Protein AF-A0A1L5KV14-F1 (afdb_monomer_lite)

Foldseek 3Di:
DLLVPQPDPQSSLVLVLLLLCLLLLLLQVLQVPDPDPCSNVQLVVLSVLLSVLLCLQRCVQVVHDPVVNVVSCVVPVPSNVVSNVNSNVNSCCLNCCLVPVPLPQCVVVVVVVVVVVVVVCVVVVPPDDPPDDDDPVVVVVVVVVCCVVVVVVVVSSCCSNPHRSNLVSLVSSCVSLVVSVVVCVVVVHDRDPSNVSSNVSSVRSSVSSVVD

Structure (mmCIF, N/CA/C/O backbone):
data_AF-A0A1L5KV14-F1
#
_entry.id   AF-A0A1L5KV14-F1
#
loop_
_atom_site.group_PDB
_atom_site.id
_atom_site.type_symbol
_atom_site.label_atom_id
_atom_site.label_alt_id
_atom_site.label_comp_id
_atom_site.label_asym_id
_atom_site.label_entity_id
_atom_site.label_seq_id
_atom_site.pdbx_PDB_ins_code
_atom_site.Cartn_x
_atom_site.Cartn_y
_atom_site.Cartn_z
_atom_site.occupancy
_atom_site.B_iso_or_equiv
_atom_site.auth_seq_id
_atom_site.auth_comp_id
_atom_site.auth_asym_id
_atom_site.auth_atom_id
_atom_site.pdbx_PDB_model_num
ATOM 1 N N . LEU A 1 1 ? 7.584 7.549 -6.764 1.00 60.78 1 LEU A N 1
ATOM 2 C CA . LEU A 1 1 ? 8.992 7.993 -6.895 1.00 60.78 1 LEU A CA 1
ATOM 3 C C . LEU A 1 1 ? 9.968 6.870 -6.547 1.00 60.78 1 LEU A C 1
ATOM 5 O O . LEU A 1 1 ? 10.761 6.527 -7.404 1.00 60.78 1 LEU A O 1
ATOM 9 N N . SER A 1 2 ? 9.871 6.249 -5.362 1.00 68.81 2 SER A N 1
ATOM 10 C CA . SER A 1 2 ? 10.752 5.139 -4.942 1.00 68.81 2 SER A CA 1
ATOM 11 C C . SER A 1 2 ? 10.835 3.986 -5.950 1.00 68.81 2 SER A C 1
ATOM 13 O O . SER A 1 2 ? 11.931 3.563 -6.287 1.00 68.81 2 SER A O 1
ATOM 15 N N . LEU A 1 3 ? 9.699 3.537 -6.497 1.00 75.94 3 LEU A N 1
ATOM 16 C CA . LEU A 1 3 ? 9.663 2.467 -7.505 1.00 75.94 3 LEU A CA 1
ATOM 17 C C . LEU A 1 3 ? 10.420 2.810 -8.795 1.00 75.94 3 LEU A C 1
ATOM 19 O O . LEU A 1 3 ? 11.008 1.930 -9.400 1.00 75.94 3 LEU A O 1
ATOM 23 N N . GLY A 1 4 ? 10.449 4.084 -9.197 1.00 74.38 4 GLY A N 1
ATOM 24 C CA . GLY A 1 4 ? 11.202 4.523 -10.378 1.00 74.38 4 GLY A CA 1
ATOM 25 C C . GLY A 1 4 ? 12.712 4.625 -10.145 1.00 74.38 4 GLY A C 1
ATOM 26 O O . GLY A 1 4 ? 13.454 4.822 -11.098 1.00 74.38 4 GLY A O 1
ATOM 27 N N . LEU A 1 5 ? 13.163 4.511 -8.891 1.00 78.38 5 LEU A N 1
ATOM 28 C CA . LEU A 1 5 ? 14.578 4.473 -8.511 1.00 78.38 5 LEU A CA 1
ATOM 29 C C . LEU A 1 5 ? 15.088 3.034 -8.319 1.00 78.38 5 LEU A C 1
ATOM 31 O O . LEU A 1 5 ? 16.273 2.842 -8.042 1.00 78.38 5 LEU A O 1
ATOM 35 N N . ALA A 1 6 ? 14.206 2.034 -8.425 1.00 78.81 6 ALA A N 1
ATOM 36 C CA . ALA A 1 6 ? 14.589 0.632 -8.404 1.00 78.81 6 ALA A CA 1
ATOM 37 C C . ALA A 1 6 ? 15.336 0.277 -9.698 1.00 78.81 6 ALA A C 1
ATOM 39 O O . ALA A 1 6 ? 14.943 0.673 -10.794 1.00 78.81 6 ALA A O 1
ATOM 40 N N . SER A 1 7 ? 16.433 -0.463 -9.564 1.00 75.00 7 SER A N 1
ATOM 41 C CA . SER A 1 7 ? 17.347 -0.777 -10.668 1.00 75.00 7 SER A CA 1
ATOM 42 C C . SER A 1 7 ? 16.873 -1.944 -11.533 1.00 75.00 7 SER A C 1
ATOM 44 O O . SER A 1 7 ? 17.324 -2.099 -12.666 1.00 75.00 7 SER A O 1
ATOM 46 N N . THR A 1 8 ? 15.979 -2.783 -11.010 1.00 84.31 8 THR A N 1
ATOM 47 C CA . THR A 1 8 ? 15.524 -4.020 -11.649 1.00 84.31 8 THR A CA 1
ATOM 48 C C . THR A 1 8 ? 14.046 -4.284 -11.352 1.00 84.31 8 THR A C 1
ATOM 50 O O . THR A 1 8 ? 13.462 -3.729 -10.418 1.00 84.31 8 THR A O 1
ATOM 53 N N . ALA A 1 9 ? 13.423 -5.178 -12.126 1.00 82.50 9 ALA A N 1
ATOM 54 C CA . ALA A 1 9 ? 12.063 -5.642 -11.841 1.00 82.50 9 ALA A CA 1
ATOM 55 C C . ALA A 1 9 ? 11.962 -6.317 -10.456 1.00 82.50 9 ALA A C 1
ATOM 57 O O . ALA A 1 9 ? 10.994 -6.086 -9.737 1.00 82.50 9 ALA A O 1
ATOM 58 N N . ALA A 1 10 ? 12.986 -7.080 -10.049 1.00 83.56 10 ALA A N 1
ATOM 59 C CA . ALA A 1 10 ? 13.046 -7.718 -8.731 1.00 83.56 10 ALA A CA 1
ATOM 60 C C . ALA A 1 10 ? 13.083 -6.684 -7.593 1.00 83.56 10 ALA A C 1
ATOM 62 O O . ALA A 1 10 ?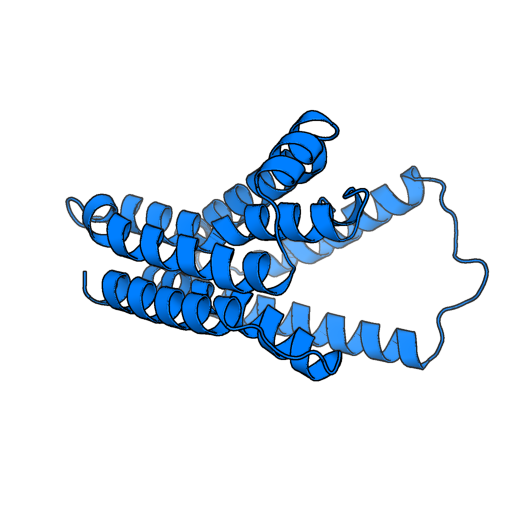 12.211 -6.695 -6.725 1.00 83.56 10 ALA A O 1
ATOM 63 N N . SER A 1 11 ? 13.996 -5.706 -7.663 1.00 84.69 11 SER A N 1
ATOM 64 C CA . SER A 1 11 ? 14.058 -4.630 -6.662 1.00 84.69 11 SER A CA 1
ATOM 65 C C . SER A 1 11 ? 12.791 -3.765 -6.656 1.00 84.69 11 SER A C 1
ATOM 67 O O . SER A 1 11 ? 12.379 -3.280 -5.607 1.00 84.69 11 SER A O 1
ATOM 69 N N . SER A 1 12 ? 12.089 -3.632 -7.787 1.00 87.94 12 SER A N 1
ATOM 70 C CA . SER A 1 12 ? 10.784 -2.950 -7.832 1.00 87.94 12 SER A CA 1
ATOM 71 C C . SER A 1 12 ? 9.706 -3.683 -7.022 1.00 87.94 12 SER A C 1
ATOM 73 O O . SER A 1 12 ? 8.894 -3.042 -6.346 1.00 87.94 12 SER A O 1
ATOM 75 N N . VAL A 1 13 ? 9.694 -5.020 -7.052 1.00 87.88 13 VAL A N 1
ATOM 76 C CA . VAL A 1 13 ? 8.793 -5.832 -6.215 1.00 87.88 13 VAL A CA 1
ATOM 77 C C . VAL A 1 13 ? 9.166 -5.694 -4.740 1.00 87.88 13 VAL A C 1
ATOM 79 O O . VAL A 1 13 ? 8.286 -5.474 -3.908 1.00 87.88 13 VAL A O 1
ATOM 82 N N . GLU A 1 14 ? 10.456 -5.754 -4.411 1.00 90.19 14 GLU A N 1
ATOM 83 C CA . GLU A 1 14 ? 10.952 -5.611 -3.036 1.00 90.19 14 GLU A CA 1
ATOM 84 C C . GLU A 1 14 ? 10.582 -4.234 -2.446 1.00 90.19 14 GLU A C 1
ATOM 86 O O . GLU A 1 14 ? 10.015 -4.141 -1.355 1.00 90.19 14 GLU A O 1
ATOM 91 N N . VAL A 1 15 ? 10.789 -3.154 -3.205 1.00 91.88 15 VAL A N 1
ATOM 92 C CA . VAL A 1 15 ? 10.380 -1.788 -2.831 1.00 91.88 15 VAL A CA 1
ATOM 93 C C . VAL A 1 15 ? 8.855 -1.677 -2.691 1.00 91.88 15 VAL A C 1
ATOM 95 O O . VAL A 1 15 ? 8.366 -0.997 -1.782 1.00 91.88 15 VAL A O 1
ATOM 98 N N . SER A 1 16 ? 8.082 -2.368 -3.538 1.00 90.12 16 SER A N 1
ATOM 99 C CA . SER A 1 16 ? 6.614 -2.412 -3.421 1.00 90.12 16 SER A CA 1
ATOM 100 C C . SER A 1 16 ? 6.162 -3.096 -2.133 1.00 90.12 16 SER A C 1
ATOM 102 O O . SER A 1 16 ? 5.230 -2.621 -1.487 1.00 90.12 16 SER A O 1
ATOM 104 N N . LEU A 1 17 ? 6.830 -4.178 -1.725 1.00 92.06 17 LEU A N 1
ATOM 105 C CA . LEU A 1 17 ? 6.552 -4.871 -0.466 1.00 92.06 17 LEU A CA 1
ATOM 106 C C . LEU A 1 17 ? 6.814 -3.987 0.751 1.00 92.06 17 LEU A C 1
ATOM 108 O O . LEU A 1 17 ? 5.992 -3.962 1.666 1.00 92.06 17 LEU A O 1
ATOM 112 N N . VAL A 1 18 ? 7.907 -3.218 0.737 1.00 94.19 18 VAL A N 1
ATOM 113 C CA . VAL A 1 18 ? 8.170 -2.219 1.783 1.00 94.19 18 VAL A CA 1
ATOM 114 C C . VAL A 1 18 ? 7.058 -1.175 1.820 1.00 94.19 18 VAL A C 1
ATOM 116 O O . VAL A 1 18 ? 6.561 -0.843 2.895 1.00 94.19 18 VAL A O 1
ATOM 119 N N . ASN A 1 19 ? 6.612 -0.695 0.656 1.00 94.00 19 ASN A N 1
ATOM 120 C CA . ASN A 1 19 ? 5.485 0.229 0.594 1.00 94.00 19 ASN A CA 1
ATOM 121 C C . ASN A 1 19 ? 4.206 -0.405 1.174 1.00 94.00 19 ASN A C 1
ATOM 123 O O . ASN A 1 19 ? 3.506 0.242 1.945 1.00 94.00 19 ASN A O 1
ATOM 127 N N . TYR A 1 20 ? 3.931 -1.682 0.893 1.00 93.25 20 TYR A N 1
ATOM 128 C CA . TYR A 1 20 ? 2.781 -2.424 1.425 1.00 93.25 20 TYR A CA 1
ATOM 129 C C . TYR A 1 20 ? 2.809 -2.696 2.938 1.00 93.25 20 TYR A C 1
ATOM 131 O O . TYR A 1 20 ? 1.895 -3.341 3.447 1.00 93.25 20 TYR A O 1
ATOM 139 N N . LEU A 1 21 ? 3.775 -2.161 3.689 1.00 93.94 21 LEU A N 1
ATOM 140 C CA . LEU A 1 21 ? 3.696 -2.097 5.152 1.00 93.94 21 LEU A CA 1
ATOM 141 C C . LEU A 1 21 ? 2.662 -1.075 5.652 1.00 93.94 21 LEU A C 1
ATOM 143 O O . LEU A 1 21 ? 2.259 -1.132 6.817 1.00 93.94 21 LEU A O 1
ATOM 147 N N . TRP A 1 22 ? 2.203 -0.166 4.786 1.00 94.94 22 TRP A N 1
ATOM 148 C CA . TRP A 1 22 ? 1.260 0.890 5.151 1.00 94.94 22 TRP A CA 1
ATOM 149 C C . TRP A 1 22 ? -0.051 0.396 5.809 1.00 94.94 22 TRP A C 1
ATOM 151 O O . TRP A 1 22 ? -0.457 1.007 6.797 1.00 94.94 22 TRP A O 1
ATOM 161 N N . PRO A 1 23 ? -0.715 -0.713 5.398 1.00 93.12 23 PRO A N 1
ATOM 162 C CA . PRO A 1 23 ? -1.935 -1.179 6.062 1.00 93.12 23 PRO A CA 1
ATOM 163 C C . PRO A 1 23 ? -1.656 -1.632 7.498 1.00 93.12 23 PRO A C 1
ATOM 165 O O . PRO A 1 23 ? -2.412 -1.316 8.412 1.00 93.12 23 PRO A O 1
ATOM 168 N N . THR A 1 24 ? -0.529 -2.312 7.723 1.00 94.88 24 THR A N 1
ATOM 169 C CA . THR A 1 24 ? -0.090 -2.749 9.056 1.00 94.88 24 THR A CA 1
ATOM 170 C C . THR A 1 24 ? 0.212 -1.572 9.957 1.00 94.88 24 THR A C 1
ATOM 172 O O . THR A 1 24 ? -0.260 -1.531 11.093 1.00 94.88 24 THR A O 1
ATOM 175 N N . MET A 1 25 ? 0.950 -0.587 9.450 1.00 95.19 25 MET A N 1
ATOM 176 C CA . MET A 1 25 ? 1.205 0.649 10.183 1.00 95.19 25 MET A CA 1
ATOM 177 C C . MET A 1 25 ? -0.104 1.361 10.527 1.00 95.19 25 MET A C 1
ATOM 179 O O . MET A 1 25 ? -0.275 1.776 11.669 1.00 95.19 25 MET A O 1
ATOM 183 N N . MET A 1 26 ? -1.055 1.434 9.593 1.00 94.00 26 MET A N 1
ATOM 184 C CA . MET A 1 26 ? -2.381 1.988 9.856 1.00 94.00 26 MET A CA 1
ATOM 185 C C . MET A 1 26 ? -3.146 1.228 10.939 1.00 94.00 26 MET A C 1
ATOM 187 O O . MET A 1 26 ? -3.705 1.870 11.822 1.00 94.00 26 MET A O 1
ATOM 191 N N . VAL A 1 27 ? -3.169 -0.108 10.910 1.00 93.62 27 VAL A N 1
ATOM 192 C CA . VAL A 1 27 ? -3.841 -0.918 11.942 1.00 93.62 27 VAL A CA 1
ATOM 193 C C . VAL A 1 27 ? -3.221 -0.662 13.316 1.00 93.62 27 VAL A C 1
ATOM 195 O O . VAL A 1 27 ? -3.943 -0.415 14.282 1.00 93.62 27 VAL A O 1
ATOM 198 N N . LEU A 1 28 ? -1.888 -0.670 13.406 1.00 94.12 28 LEU A N 1
ATOM 199 C CA . LEU A 1 28 ? -1.172 -0.449 14.664 1.00 94.12 28 LEU A CA 1
ATOM 200 C C . LEU A 1 28 ? -1.348 0.984 15.183 1.00 94.12 28 LEU A C 1
ATOM 202 O O . LEU A 1 28 ? -1.590 1.171 16.375 1.00 94.12 28 LEU A O 1
ATOM 206 N N . LEU A 1 29 ? -1.274 1.988 14.306 1.00 93.50 29 LEU A N 1
ATOM 207 C CA . LEU A 1 29 ? -1.486 3.392 14.661 1.00 93.50 29 LEU A CA 1
ATOM 208 C C . LEU A 1 29 ? -2.941 3.653 15.066 1.00 93.50 29 LEU A C 1
ATOM 210 O O . LEU A 1 29 ? -3.172 4.271 16.102 1.00 93.50 29 LEU A O 1
ATOM 214 N N . ALA A 1 30 ? -3.922 3.137 14.320 1.00 91.12 30 ALA A N 1
ATOM 215 C CA . ALA A 1 30 ? -5.337 3.259 14.667 1.00 91.12 30 ALA A CA 1
ATOM 216 C C . ALA A 1 30 ? -5.634 2.610 16.028 1.00 91.12 30 ALA A C 1
ATOM 218 O O . ALA A 1 30 ? -6.291 3.219 16.872 1.00 91.12 30 ALA A O 1
ATOM 219 N N . ALA A 1 31 ? -5.079 1.421 16.289 1.00 91.12 31 ALA A N 1
ATOM 220 C CA . ALA A 1 31 ? -5.184 0.764 17.589 1.00 91.12 31 ALA A CA 1
ATOM 221 C C . ALA A 1 31 ? -4.459 1.538 18.706 1.00 91.12 31 ALA A C 1
ATOM 223 O O . ALA A 1 31 ? -4.950 1.578 19.831 1.00 91.12 31 ALA A O 1
ATOM 224 N N . GLY A 1 32 ? -3.316 2.167 18.417 1.00 89.56 32 GLY A N 1
ATOM 225 C CA . GLY A 1 32 ? -2.557 2.974 19.380 1.00 89.56 32 GLY A CA 1
ATOM 226 C C . GLY A 1 32 ? -3.238 4.292 19.755 1.00 89.56 32 GLY A C 1
ATOM 227 O O . GLY A 1 32 ? -3.142 4.727 20.900 1.00 89.56 32 GLY A O 1
ATOM 228 N N . VAL A 1 33 ? -3.958 4.904 18.813 1.00 88.44 33 VAL A N 1
ATOM 229 C CA . VAL A 1 33 ? -4.775 6.109 19.047 1.00 88.44 33 VAL A CA 1
ATOM 230 C C . VAL A 1 33 ? -6.126 5.755 19.690 1.00 88.44 33 VAL A C 1
ATOM 232 O O . VAL A 1 33 ? -6.759 6.595 20.335 1.00 88.44 33 VAL A O 1
ATOM 235 N N . SER A 1 34 ? -6.568 4.501 19.566 1.00 84.00 34 SER A N 1
ATOM 236 C CA . SER A 1 34 ? -7.776 3.995 20.215 1.00 84.00 34 SER A CA 1
ATOM 237 C C . SER A 1 34 ? -7.680 4.130 21.740 1.00 84.00 34 SER A C 1
ATOM 239 O O . SER A 1 34 ? -6.690 3.751 22.360 1.00 84.00 34 SER A O 1
ATOM 241 N N . ARG A 1 35 ? -8.757 4.585 22.397 1.00 80.50 35 ARG A N 1
ATOM 242 C CA . ARG A 1 35 ? -8.834 4.632 23.875 1.00 80.50 35 ARG A CA 1
ATOM 243 C C . ARG A 1 35 ? -8.983 3.241 24.520 1.00 80.50 35 ARG A C 1
ATOM 245 O O . ARG A 1 35 ? -9.161 3.135 25.733 1.00 80.50 35 ARG A O 1
ATOM 252 N N . ARG A 1 36 ? -8.949 2.166 23.724 1.00 84.00 36 ARG A N 1
ATOM 253 C CA . ARG A 1 36 ? -9.097 0.776 24.173 1.00 84.00 36 ARG A CA 1
ATOM 254 C C . ARG A 1 36 ? -7.794 0.267 24.802 1.00 84.00 36 ARG A C 1
ATOM 256 O O . ARG A 1 36 ? -6.736 0.244 24.176 1.00 84.00 36 ARG A O 1
ATOM 263 N N . ARG A 1 37 ? -7.874 -0.209 26.049 1.00 81.94 37 ARG A N 1
ATOM 264 C CA . ARG A 1 37 ? -6.721 -0.762 26.779 1.00 81.94 37 ARG A CA 1
ATOM 265 C C . ARG A 1 37 ? -6.146 -1.978 26.036 1.00 81.94 37 ARG A C 1
ATOM 267 O O . ARG A 1 37 ? -6.885 -2.899 25.694 1.00 81.94 37 ARG A O 1
ATOM 274 N N . HIS A 1 38 ? -4.827 -1.993 25.830 1.00 86.75 38 HIS A N 1
ATOM 275 C CA . HIS A 1 38 ? -4.089 -3.063 25.138 1.00 86.75 38 HIS A CA 1
ATOM 276 C C . HIS A 1 38 ? -4.517 -3.324 23.678 1.00 86.75 38 HIS A C 1
ATOM 278 O O . HIS A 1 38 ? -4.245 -4.403 23.160 1.00 86.75 38 HIS A O 1
ATOM 284 N N . ALA A 1 39 ? -5.150 -2.362 22.993 1.00 88.81 39 ALA A N 1
ATOM 285 C CA . ALA A 1 39 ? -5.619 -2.545 21.615 1.00 88.81 39 ALA A CA 1
ATOM 286 C C . ALA A 1 39 ? -4.507 -2.982 20.647 1.00 88.81 39 ALA A C 1
ATOM 288 O O . ALA A 1 39 ? -4.693 -3.946 19.912 1.00 88.81 39 ALA A O 1
ATOM 289 N N . VAL A 1 40 ? -3.327 -2.354 20.719 1.00 91.31 40 VAL A N 1
ATOM 290 C CA . VAL A 1 40 ? -2.161 -2.712 19.887 1.00 91.31 40 VAL A CA 1
ATOM 291 C C . VAL A 1 40 ? -1.773 -4.183 20.058 1.00 91.31 40 VAL A C 1
ATOM 293 O O . VAL A 1 40 ? -1.580 -4.886 19.074 1.00 91.31 40 VAL A O 1
ATOM 296 N N . TRP A 1 41 ? -1.724 -4.679 21.298 1.00 91.94 41 TRP A N 1
ATOM 297 C CA . TRP A 1 41 ? -1.386 -6.079 21.577 1.00 91.94 41 TRP A CA 1
ATOM 298 C C . TRP A 1 41 ? -2.416 -7.062 21.029 1.00 91.94 41 TRP A C 1
ATOM 300 O O . TRP A 1 41 ? -2.050 -8.163 20.632 1.00 91.94 41 TRP A O 1
ATOM 310 N N . LYS A 1 42 ? -3.692 -6.668 20.992 1.00 91.75 42 LYS A N 1
ATOM 311 C CA . LYS A 1 42 ? -4.764 -7.515 20.466 1.00 91.75 42 LYS A CA 1
ATOM 312 C C . LYS A 1 42 ? -4.734 -7.630 18.943 1.00 91.75 42 LYS A C 1
ATOM 314 O O . LYS A 1 42 ? -4.975 -8.715 18.431 1.00 91.75 42 LYS A O 1
ATOM 319 N N . VAL A 1 43 ? -4.423 -6.542 18.233 1.00 92.88 43 VAL A N 1
ATOM 320 C CA . VAL A 1 43 ? -4.353 -6.533 16.757 1.00 92.88 43 VAL A CA 1
ATOM 321 C C . VAL A 1 43 ? -3.001 -7.009 16.217 1.00 92.88 43 VAL A C 1
ATOM 323 O O . VAL A 1 43 ? -2.863 -7.304 15.034 1.00 92.88 43 VAL A O 1
ATOM 326 N N . LEU A 1 44 ? -1.970 -7.097 17.060 1.00 94.12 44 LEU A N 1
ATOM 327 C CA . LEU A 1 44 ? -0.628 -7.476 16.622 1.00 94.12 44 LEU A CA 1
ATOM 328 C C . LEU A 1 44 ? -0.571 -8.864 15.944 1.00 94.12 44 LEU A C 1
ATOM 330 O O . LEU A 1 44 ? 0.035 -8.954 14.875 1.00 94.12 44 LEU A O 1
ATOM 334 N N . PRO A 1 45 ? -1.209 -9.933 16.467 1.00 95.12 45 PRO A N 1
ATOM 335 C CA . PRO A 1 45 ? -1.163 -11.248 15.829 1.00 95.12 45 PRO A CA 1
ATOM 336 C C . PRO A 1 45 ? -1.786 -11.250 14.430 1.00 95.12 45 PRO A C 1
ATOM 338 O O . PRO A 1 45 ? -1.171 -11.749 13.489 1.00 95.12 45 PRO A O 1
ATOM 341 N N . GLY A 1 46 ? -2.973 -10.658 14.264 1.00 94.50 46 GLY A N 1
ATOM 342 C CA . GLY A 1 46 ? -3.629 -10.594 12.957 1.00 94.50 46 GLY A CA 1
ATOM 343 C C . GLY A 1 46 ? -2.875 -9.695 11.979 1.00 94.50 46 GLY A C 1
ATOM 344 O O . GLY A 1 46 ? -2.753 -10.037 10.804 1.00 94.50 46 GLY A O 1
ATOM 345 N N . ALA A 1 47 ? -2.271 -8.606 12.467 1.00 94.75 47 ALA A N 1
ATOM 346 C CA . ALA A 1 47 ? -1.418 -7.733 11.668 1.00 94.75 47 ALA A CA 1
ATOM 347 C C . ALA A 1 47 ? -0.153 -8.451 11.156 1.00 94.75 47 ALA A C 1
ATOM 349 O O . ALA A 1 47 ? 0.206 -8.302 9.986 1.00 94.75 47 ALA A O 1
ATOM 350 N N . ILE A 1 48 ? 0.493 -9.279 11.986 1.00 96.12 48 ILE A N 1
ATOM 351 C CA . ILE A 1 48 ? 1.631 -10.116 11.569 1.00 96.12 48 ILE A CA 1
ATOM 352 C C . ILE A 1 48 ? 1.185 -11.120 10.503 1.00 96.12 48 ILE A C 1
ATOM 354 O O . ILE A 1 48 ? 1.792 -11.180 9.434 1.00 96.12 48 ILE A O 1
ATOM 358 N N . VAL A 1 49 ? 0.103 -11.864 10.760 1.00 96.75 49 VAL A N 1
ATOM 359 C CA . VAL A 1 49 ? -0.419 -12.879 9.830 1.00 96.75 49 VAL A CA 1
ATOM 360 C C . VAL A 1 49 ? -0.773 -12.257 8.475 1.00 96.75 49 VAL A C 1
ATOM 362 O O . VAL A 1 49 ? -0.371 -12.782 7.436 1.00 96.75 49 VAL A O 1
ATOM 365 N N . ALA A 1 50 ? -1.450 -11.107 8.471 1.00 94.94 50 ALA A N 1
ATOM 366 C CA . ALA A 1 50 ? -1.800 -10.408 7.241 1.00 94.94 50 ALA A CA 1
ATOM 367 C C . ALA A 1 50 ? -0.564 -9.868 6.502 1.00 94.94 50 ALA A C 1
ATOM 369 O O . ALA A 1 50 ? -0.479 -10.005 5.284 1.00 94.94 50 ALA A O 1
ATOM 370 N N . THR A 1 51 ? 0.428 -9.325 7.218 1.00 95.31 51 THR A N 1
ATOM 371 C CA . THR A 1 51 ? 1.685 -8.839 6.612 1.00 95.31 51 THR A CA 1
ATOM 372 C C . THR A 1 51 ? 2.464 -9.974 5.949 1.00 95.31 51 THR A C 1
ATOM 374 O O . THR A 1 51 ? 2.922 -9.830 4.816 1.00 95.31 51 THR A O 1
ATOM 377 N N . VAL A 1 52 ? 2.576 -11.124 6.621 1.00 95.19 52 VAL A N 1
ATOM 378 C CA . VAL A 1 52 ? 3.196 -12.328 6.047 1.00 95.19 52 VAL A CA 1
ATOM 379 C C . VAL A 1 52 ? 2.413 -12.795 4.820 1.00 95.19 52 VAL A C 1
ATOM 381 O O . VAL A 1 52 ? 3.014 -13.132 3.802 1.00 95.19 52 VAL A O 1
ATOM 384 N N . GLY A 1 53 ? 1.081 -12.753 4.880 1.00 95.44 53 GLY A N 1
ATOM 385 C CA . GLY A 1 53 ? 0.227 -13.060 3.739 1.00 95.44 53 GLY A CA 1
ATOM 386 C C . GLY A 1 53 ? 0.490 -12.158 2.532 1.00 95.44 53 GLY A C 1
ATOM 387 O O . GLY A 1 53 ? 0.620 -12.662 1.421 1.00 95.44 53 GLY A O 1
ATOM 388 N N . VAL A 1 54 ? 0.651 -10.848 2.740 1.00 94.12 54 VAL A N 1
ATOM 389 C CA . VAL A 1 54 ? 1.011 -9.893 1.677 1.00 94.12 54 VAL A CA 1
ATOM 390 C C . VAL A 1 54 ? 2.392 -10.201 1.096 1.00 94.12 54 VAL A C 1
ATOM 392 O O . VAL A 1 54 ? 2.538 -10.259 -0.126 1.00 94.12 54 VAL A O 1
ATOM 395 N N . ALA A 1 55 ? 3.391 -10.441 1.950 1.00 93.00 55 ALA A N 1
ATOM 396 C CA . ALA A 1 55 ? 4.743 -10.786 1.513 1.00 93.00 55 ALA A CA 1
ATOM 397 C C . ALA A 1 55 ? 4.754 -12.061 0.656 1.00 93.00 55 ALA A C 1
ATOM 399 O O . ALA A 1 55 ? 5.398 -12.103 -0.392 1.00 93.00 55 ALA A O 1
ATOM 400 N N . LEU A 1 56 ? 3.981 -13.071 1.057 1.00 92.88 56 LEU A N 1
ATOM 401 C CA . LEU A 1 56 ? 3.849 -14.317 0.313 1.00 92.88 56 LEU A CA 1
ATOM 402 C C . LEU A 1 56 ? 3.062 -14.129 -0.992 1.00 92.88 56 LEU A C 1
ATOM 404 O O . LEU A 1 56 ? 3.466 -14.660 -2.025 1.00 92.88 56 LEU A O 1
ATOM 408 N N . ALA A 1 57 ? 1.981 -13.343 -0.965 1.00 92.25 57 ALA A N 1
ATOM 409 C CA . ALA A 1 57 ? 1.131 -13.126 -2.128 1.00 92.25 57 ALA A CA 1
ATOM 410 C C . ALA A 1 57 ? 1.842 -12.350 -3.241 1.00 92.25 57 ALA A C 1
ATOM 412 O O . ALA A 1 57 ? 1.778 -12.731 -4.408 1.00 92.25 57 ALA A O 1
ATOM 413 N N . VAL A 1 58 ? 2.538 -11.275 -2.879 1.00 89.06 58 VAL A N 1
ATOM 414 C CA . VAL A 1 58 ? 3.196 -10.378 -3.837 1.00 89.06 58 VAL A CA 1
ATOM 415 C C . VAL A 1 58 ? 4.619 -10.856 -4.144 1.00 89.06 58 VAL A C 1
ATOM 417 O O . VAL A 1 58 ? 4.994 -10.992 -5.311 1.00 89.06 58 VAL A O 1
ATOM 420 N N . GLY A 1 59 ? 5.407 -11.154 -3.107 1.00 87.94 59 GLY A N 1
ATOM 421 C CA . GLY A 1 59 ? 6.795 -11.596 -3.249 1.00 87.94 59 GLY A CA 1
ATOM 422 C C . GLY A 1 59 ? 6.902 -13.020 -3.787 1.00 87.94 59 GLY A C 1
ATOM 423 O O . GLY A 1 59 ? 7.634 -13.267 -4.744 1.00 87.94 59 GLY A O 1
ATOM 424 N N . GLY A 1 60 ? 6.113 -13.952 -3.247 1.00 83.75 60 GLY A N 1
ATOM 425 C CA . GLY A 1 60 ? 6.121 -15.351 -3.687 1.00 83.75 60 GLY A CA 1
ATOM 426 C C . GLY A 1 60 ? 5.617 -15.550 -5.120 1.00 83.75 60 GLY A C 1
ATOM 427 O O . GLY A 1 60 ? 6.090 -16.445 -5.816 1.00 83.75 60 GLY A O 1
ATOM 428 N N . ASN A 1 61 ? 4.705 -14.699 -5.603 1.00 82.44 61 ASN A N 1
ATOM 429 C CA . ASN A 1 61 ? 4.278 -14.719 -7.008 1.00 82.44 61 ASN A CA 1
ATOM 430 C C . ASN A 1 61 ? 5.342 -14.162 -7.968 1.00 82.44 61 ASN A C 1
ATOM 432 O O . ASN A 1 61 ? 5.325 -14.482 -9.151 1.00 82.44 61 ASN A O 1
ATOM 436 N N . SER A 1 62 ? 6.276 -13.359 -7.455 1.00 80.62 62 SER A N 1
ATOM 437 C CA . SER A 1 62 ? 7.341 -12.725 -8.239 1.00 80.62 62 SER A CA 1
ATOM 438 C C . SER A 1 62 ? 8.696 -13.432 -8.106 1.00 80.62 62 SER A C 1
ATOM 440 O O . SER A 1 62 ? 9.686 -12.943 -8.641 1.00 80.62 62 SER A O 1
ATOM 442 N N . GLY A 1 63 ? 8.755 -14.565 -7.393 1.00 82.06 63 GLY A N 1
ATOM 443 C CA . GLY A 1 63 ? 9.989 -15.334 -7.193 1.00 82.06 63 GLY A CA 1
ATOM 444 C C . GLY A 1 63 ? 10.997 -14.664 -6.256 1.00 82.06 63 GLY A C 1
ATOM 445 O O . GLY A 1 63 ? 12.195 -14.753 -6.498 1.00 82.06 63 GLY A O 1
ATOM 446 N N . LEU A 1 64 ? 10.522 -13.965 -5.221 1.00 83.00 64 LEU A N 1
ATOM 447 C CA . LEU A 1 64 ? 11.379 -13.197 -4.321 1.00 83.00 64 LEU A CA 1
ATOM 448 C C . LEU A 1 64 ? 12.412 -14.076 -3.595 1.00 83.00 64 LEU A C 1
ATOM 450 O O . LEU A 1 64 ? 12.057 -15.013 -2.879 1.00 83.00 64 LEU A O 1
ATOM 454 N N . ASP A 1 65 ? 13.684 -13.714 -3.759 1.00 87.88 65 ASP A N 1
ATOM 455 C CA . ASP A 1 65 ? 14.842 -14.296 -3.082 1.00 87.88 65 ASP A CA 1
ATOM 456 C C . ASP A 1 65 ? 15.292 -13.345 -1.960 1.00 87.88 65 ASP A C 1
ATOM 458 O O . ASP A 1 65 ? 15.719 -12.216 -2.205 1.00 87.88 65 ASP A O 1
ATOM 462 N N . TRP A 1 66 ? 15.175 -13.796 -0.709 1.00 84.19 66 TRP A N 1
ATOM 463 C CA . TRP A 1 66 ? 15.486 -12.983 0.469 1.00 84.19 66 TRP A CA 1
ATOM 464 C C . TRP A 1 66 ? 16.972 -12.635 0.578 1.00 84.19 66 TRP A C 1
ATOM 466 O O . TRP A 1 66 ? 17.316 -11.571 1.099 1.00 84.19 66 TRP A O 1
ATOM 476 N N . GLN A 1 67 ? 17.850 -13.512 0.096 1.00 86.50 67 GLN A N 1
ATOM 477 C CA . GLN A 1 67 ? 19.289 -13.288 0.088 1.00 86.50 67 GLN A CA 1
ATOM 478 C C . GLN A 1 67 ? 19.653 -12.229 -0.954 1.00 86.50 67 GLN A C 1
ATOM 480 O O . GLN A 1 67 ? 20.420 -11.312 -0.652 1.00 86.50 67 GLN A O 1
ATOM 485 N N . ALA A 1 68 ? 19.057 -12.308 -2.146 1.00 85.56 68 ALA A N 1
ATOM 486 C CA . ALA A 1 68 ? 19.238 -11.294 -3.183 1.00 85.56 68 ALA A CA 1
ATOM 487 C C . ALA A 1 68 ? 18.686 -9.926 -2.746 1.00 85.56 68 ALA A C 1
ATOM 489 O O . ALA A 1 68 ? 19.364 -8.910 -2.909 1.00 85.56 68 ALA A O 1
ATOM 490 N N . ALA A 1 69 ? 17.514 -9.903 -2.103 1.00 86.31 69 ALA A N 1
ATOM 491 C CA . ALA A 1 69 ? 16.906 -8.676 -1.593 1.00 86.31 69 ALA A CA 1
ATOM 492 C C . ALA A 1 69 ? 17.805 -7.957 -0.571 1.00 86.31 69 ALA A C 1
ATOM 494 O O . ALA A 1 69 ? 17.941 -6.734 -0.607 1.00 86.31 69 ALA A O 1
ATOM 495 N N . ALA A 1 70 ? 18.475 -8.702 0.317 1.00 88.19 70 ALA A N 1
ATOM 496 C CA . ALA A 1 70 ? 19.434 -8.118 1.255 1.00 88.19 70 ALA A CA 1
ATOM 497 C C . ALA A 1 70 ? 20.622 -7.454 0.534 1.00 88.19 70 ALA A C 1
ATOM 499 O O . ALA A 1 70 ? 21.056 -6.375 0.942 1.00 88.19 70 ALA A O 1
ATOM 500 N N . GLY A 1 71 ? 21.103 -8.063 -0.556 1.00 88.00 71 GLY A N 1
ATOM 501 C CA . GLY A 1 71 ? 22.117 -7.474 -1.433 1.00 88.00 71 GLY A CA 1
ATOM 502 C C . GLY A 1 71 ? 21.631 -6.180 -2.089 1.00 88.00 71 GLY A C 1
ATOM 503 O O . GLY A 1 71 ? 22.279 -5.147 -1.957 1.00 88.00 71 GLY A O 1
ATOM 504 N N . HIS A 1 72 ? 20.437 -6.189 -2.689 1.00 88.38 72 HIS A N 1
ATOM 505 C CA . HIS A 1 72 ? 19.865 -4.998 -3.325 1.00 88.38 72 HIS A CA 1
ATOM 506 C C . HIS A 1 72 ? 19.664 -3.829 -2.350 1.00 88.38 72 HIS A C 1
ATOM 508 O O . HIS A 1 72 ? 19.878 -2.673 -2.723 1.00 88.38 72 HIS A O 1
ATOM 514 N N . ILE A 1 73 ? 19.252 -4.111 -1.109 1.00 89.06 73 ILE A N 1
ATOM 515 C CA . ILE A 1 73 ? 19.103 -3.091 -0.061 1.00 89.06 73 ILE A CA 1
ATOM 516 C C . ILE A 1 73 ? 20.462 -2.488 0.305 1.00 89.06 73 ILE A C 1
ATOM 518 O O . ILE A 1 73 ? 20.550 -1.275 0.498 1.00 89.06 73 ILE A O 1
ATOM 522 N N . ALA A 1 74 ? 21.509 -3.311 0.408 1.00 89.69 74 ALA A N 1
ATOM 523 C CA . ALA A 1 74 ? 22.857 -2.838 0.709 1.00 89.69 74 ALA A CA 1
ATOM 524 C C . ALA A 1 74 ? 23.440 -1.993 -0.437 1.00 89.69 74 ALA A C 1
ATOM 526 O O . ALA A 1 74 ? 24.062 -0.963 -0.177 1.00 89.69 74 ALA A O 1
ATOM 527 N N . ASP A 1 75 ? 23.189 -2.394 -1.685 1.00 89.94 75 ASP A N 1
ATOM 528 C CA . ASP A 1 75 ? 23.701 -1.715 -2.878 1.00 89.94 75 ASP A CA 1
ATOM 529 C C . ASP A 1 75 ? 23.008 -0.370 -3.131 1.00 89.94 75 ASP A C 1
ATOM 531 O O . ASP A 1 75 ? 23.656 0.625 -3.462 1.00 89.94 75 ASP A O 1
ATOM 535 N N . ASN A 1 76 ? 21.681 -0.318 -2.980 1.00 88.12 76 ASN A N 1
ATOM 536 C CA . ASN A 1 76 ? 20.900 0.901 -3.168 1.00 88.12 76 ASN A CA 1
ATOM 537 C C . ASN A 1 76 ? 19.780 1.007 -2.119 1.00 88.12 76 ASN A C 1
ATOM 539 O O . ASN A 1 76 ? 18.636 0.639 -2.392 1.00 88.12 76 ASN A O 1
ATOM 543 N N . PRO A 1 77 ? 20.068 1.556 -0.925 1.00 91.19 77 PRO A N 1
ATOM 544 C CA . PRO A 1 77 ? 19.089 1.642 0.159 1.00 91.19 77 PRO A CA 1
ATOM 545 C C . PRO A 1 77 ? 18.019 2.721 -0.065 1.00 91.19 77 PRO A C 1
ATOM 547 O O . PRO A 1 77 ? 16.951 2.676 0.550 1.00 91.19 77 PRO A O 1
ATOM 550 N N . LEU A 1 78 ? 18.277 3.706 -0.930 1.00 91.12 78 LEU A N 1
ATOM 551 C CA . LEU A 1 78 ? 17.433 4.894 -1.073 1.00 91.12 78 LEU A CA 1
ATOM 552 C C . LEU A 1 78 ? 15.972 4.569 -1.469 1.00 91.12 78 LEU A C 1
ATOM 554 O O . LEU A 1 78 ? 15.068 5.073 -0.797 1.00 91.12 78 LEU A O 1
ATOM 558 N N . PRO A 1 79 ? 15.687 3.719 -2.479 1.00 90.12 79 PRO A N 1
ATOM 559 C CA . PRO A 1 79 ? 14.323 3.321 -2.828 1.00 90.12 79 PRO A CA 1
ATOM 560 C C . PRO A 1 79 ? 13.552 2.699 -1.659 1.00 90.12 79 PRO A C 1
ATOM 562 O O . PRO A 1 79 ? 12.374 3.008 -1.471 1.00 90.12 79 PRO A O 1
ATOM 565 N N . TYR A 1 80 ? 14.216 1.874 -0.846 1.00 92.31 80 TYR A N 1
ATOM 566 C CA . TYR A 1 80 ? 13.616 1.191 0.303 1.00 92.31 80 TYR A CA 1
ATOM 567 C C . TYR A 1 80 ? 13.284 2.161 1.429 1.00 92.31 80 TYR A C 1
ATOM 569 O O . TYR A 1 80 ? 12.167 2.149 1.945 1.00 92.31 80 TYR A O 1
ATOM 577 N N . VAL A 1 81 ? 14.222 3.049 1.770 1.00 93.19 81 VAL A N 1
ATOM 578 C CA . VAL A 1 81 ? 14.001 4.088 2.784 1.00 93.19 81 VAL A CA 1
ATOM 579 C C . VAL A 1 81 ? 12.859 5.010 2.362 1.00 93.19 81 VAL A C 1
ATOM 581 O O . VAL A 1 81 ? 11.980 5.306 3.169 1.00 93.19 81 VAL A O 1
ATOM 584 N N . LEU A 1 82 ? 12.818 5.418 1.090 1.00 91.69 82 LEU A N 1
ATOM 585 C CA . LEU A 1 82 ? 11.737 6.251 0.562 1.00 91.69 82 LEU A CA 1
ATOM 586 C C . LEU A 1 82 ? 10.387 5.525 0.555 1.00 91.69 82 LEU A C 1
ATOM 588 O O . LEU A 1 82 ? 9.372 6.144 0.871 1.00 91.69 82 LEU A O 1
ATOM 592 N N . ALA A 1 83 ? 10.351 4.233 0.220 1.00 93.25 83 ALA A N 1
ATOM 593 C CA . ALA A 1 83 ? 9.124 3.441 0.285 1.00 93.25 83 ALA A CA 1
ATOM 594 C C . ALA A 1 83 ? 8.620 3.284 1.724 1.00 93.25 83 ALA A C 1
ATOM 596 O O . ALA A 1 83 ? 7.429 3.458 1.974 1.00 93.25 83 ALA A O 1
ATOM 597 N N . PHE A 1 84 ? 9.519 3.030 2.675 1.00 94.56 84 PHE A N 1
ATOM 598 C CA . PHE A 1 84 ? 9.172 2.942 4.090 1.00 94.56 84 PHE A CA 1
ATOM 599 C C . PHE A 1 84 ? 8.673 4.286 4.635 1.00 94.56 84 PHE A C 1
ATOM 601 O O . PHE A 1 84 ? 7.634 4.346 5.290 1.00 94.56 84 PHE A O 1
ATOM 608 N N . ALA A 1 85 ? 9.375 5.379 4.321 1.00 93.50 85 ALA A N 1
ATOM 609 C CA . ALA A 1 85 ? 8.963 6.728 4.697 1.00 93.50 85 ALA A CA 1
ATOM 610 C C . ALA A 1 85 ? 7.604 7.093 4.083 1.00 93.50 85 ALA A C 1
ATOM 612 O O . ALA A 1 85 ? 6.765 7.679 4.765 1.00 93.50 85 ALA A O 1
ATOM 613 N N . GLY A 1 86 ? 7.359 6.702 2.829 1.00 91.06 86 GLY A N 1
ATOM 614 C CA . GLY A 1 86 ? 6.070 6.862 2.161 1.00 91.06 86 GLY A CA 1
ATOM 615 C C . GLY A 1 86 ? 4.950 6.092 2.859 1.00 91.06 86 GLY A C 1
ATOM 616 O O . GLY A 1 86 ? 3.912 6.676 3.167 1.00 91.06 86 GLY A O 1
ATOM 617 N N . ALA A 1 87 ? 5.178 4.816 3.180 1.00 93.56 87 ALA A N 1
ATOM 618 C CA . ALA A 1 87 ? 4.229 3.987 3.920 1.00 93.56 87 ALA A CA 1
ATOM 619 C C . ALA A 1 87 ? 3.894 4.582 5.297 1.00 93.56 87 ALA A C 1
ATOM 621 O O . ALA A 1 87 ? 2.723 4.649 5.683 1.00 93.56 87 ALA A O 1
ATOM 622 N N . LEU A 1 88 ? 4.906 5.071 6.017 1.00 92.88 88 LEU A N 1
ATOM 623 C CA . LEU A 1 88 ? 4.734 5.714 7.316 1.00 92.88 88 LEU A CA 1
ATOM 624 C C . LEU A 1 88 ? 3.959 7.030 7.200 1.00 92.88 88 LEU A C 1
ATOM 626 O O . LEU A 1 88 ? 2.981 7.227 7.921 1.00 92.88 88 LEU A O 1
ATOM 630 N N . ALA A 1 89 ? 4.359 7.911 6.281 1.00 90.06 89 ALA A N 1
ATOM 631 C CA . ALA A 1 89 ? 3.701 9.196 6.059 1.00 90.06 89 ALA A CA 1
ATOM 632 C C . ALA A 1 89 ? 2.230 9.011 5.666 1.00 90.06 89 ALA A C 1
ATOM 634 O O . ALA A 1 89 ? 1.360 9.686 6.218 1.00 90.06 89 ALA A O 1
ATOM 635 N N . TRP A 1 90 ? 1.945 8.050 4.781 1.00 90.00 90 TRP A N 1
ATOM 636 C CA . TRP A 1 90 ? 0.583 7.678 4.405 1.00 90.00 90 TRP A CA 1
ATOM 637 C C . TRP A 1 90 ? -0.235 7.210 5.607 1.00 90.00 90 TRP A C 1
ATOM 639 O O . TRP A 1 90 ? -1.365 7.650 5.802 1.00 90.00 90 TRP A O 1
ATOM 649 N N . SER A 1 91 ? 0.351 6.356 6.445 1.00 91.81 91 SER A N 1
ATOM 650 C CA . SER A 1 91 ? -0.339 5.798 7.607 1.00 91.81 91 SER A CA 1
ATOM 651 C C . SER A 1 91 ? -0.648 6.858 8.662 1.00 91.81 91 SER A C 1
ATOM 653 O O . SER A 1 91 ? -1.743 6.870 9.222 1.00 91.81 91 SER A O 1
ATOM 655 N N . VAL A 1 92 ? 0.289 7.780 8.906 1.00 89.88 92 VAL A N 1
ATOM 656 C CA . VAL A 1 92 ? 0.079 8.931 9.796 1.00 89.88 92 VAL A CA 1
ATOM 657 C C . VAL A 1 92 ? -1.007 9.842 9.230 1.00 89.88 92 VAL A C 1
ATOM 659 O O . VAL A 1 92 ? -1.962 10.153 9.936 1.00 89.88 92 VAL A O 1
ATOM 662 N N . TYR A 1 93 ? -0.916 10.216 7.952 1.00 87.44 93 TYR A N 1
ATOM 663 C CA . TYR A 1 93 ? -1.961 10.992 7.285 1.00 87.44 93 TYR A CA 1
ATOM 664 C C . TYR A 1 93 ? -3.335 10.337 7.482 1.00 87.44 93 TYR A C 1
ATOM 666 O O . TYR A 1 93 ? -4.234 10.937 8.065 1.00 87.44 93 TYR A O 1
ATOM 674 N N . ALA A 1 94 ? -3.475 9.068 7.107 1.00 87.75 94 ALA A N 1
ATOM 675 C CA . ALA A 1 94 ? -4.759 8.389 7.136 1.00 87.75 94 ALA A CA 1
ATOM 676 C C . ALA A 1 94 ? -5.363 8.284 8.549 1.00 87.75 94 ALA A C 1
ATOM 678 O O . ALA A 1 94 ? -6.574 8.426 8.702 1.00 87.75 94 ALA A O 1
ATOM 679 N N . VAL A 1 95 ? -4.545 8.053 9.585 1.00 89.00 95 VAL A N 1
ATOM 680 C CA . VAL A 1 95 ? -5.033 7.890 10.968 1.00 89.00 95 VAL A CA 1
ATOM 681 C C . VAL A 1 95 ? -5.373 9.225 11.629 1.00 89.00 95 VAL A C 1
ATOM 683 O O . VAL A 1 95 ? -6.345 9.296 12.382 1.00 89.00 95 VAL A O 1
ATOM 686 N N . PHE A 1 96 ? -4.603 10.284 11.368 1.00 87.00 96 PHE A N 1
ATOM 687 C CA . PHE A 1 96 ? -4.764 11.564 12.068 1.00 87.00 96 PHE A CA 1
ATOM 688 C C . PHE A 1 96 ? -5.656 12.567 11.323 1.00 87.00 96 PHE A C 1
ATOM 690 O O . PHE A 1 96 ? -6.299 13.397 11.968 1.00 87.00 96 PHE A O 1
ATOM 697 N N . THR A 1 97 ? -5.777 12.476 9.994 1.00 84.94 97 THR A N 1
ATOM 698 C CA . THR A 1 97 ? -6.636 13.373 9.203 1.00 84.94 97 THR A CA 1
ATOM 699 C C . THR A 1 97 ? -8.091 13.420 9.681 1.00 84.94 97 THR A C 1
ATOM 701 O O . THR A 1 97 ? -8.615 14.529 9.785 1.00 84.94 97 THR A O 1
ATOM 704 N N . PRO A 1 98 ? -8.763 12.314 10.051 1.00 81.44 98 PRO A N 1
ATOM 705 C CA . PRO A 1 98 ? -10.136 12.385 10.561 1.00 81.44 98 PRO A CA 1
ATOM 706 C C . PRO A 1 98 ? -10.271 13.263 11.812 1.00 81.44 98 PRO A C 1
ATOM 708 O O . PRO A 1 98 ? -11.261 13.972 11.967 1.00 81.44 98 PRO A O 1
ATOM 711 N N . ALA A 1 99 ? -9.253 13.273 12.679 1.00 79.50 99 ALA A N 1
ATOM 712 C CA . ALA A 1 99 ? -9.250 14.075 13.900 1.00 79.50 99 ALA A CA 1
ATOM 713 C C . ALA A 1 99 ? -8.920 15.559 13.655 1.00 79.50 99 ALA A C 1
ATOM 715 O O . ALA A 1 99 ? -9.359 16.410 14.425 1.00 79.50 99 ALA A O 1
ATOM 716 N N . TRP A 1 100 ? -8.137 15.876 12.619 1.00 79.81 100 TRP A N 1
ATOM 717 C CA . TRP A 1 100 ? -7.634 17.236 12.357 1.00 79.81 100 TRP A CA 1
ATOM 718 C C . TRP A 1 100 ? -8.354 17.970 11.226 1.00 79.81 100 TRP A C 1
ATOM 720 O O . TRP A 1 100 ? -8.252 19.187 11.114 1.00 79.81 100 TRP A O 1
ATOM 730 N N . SER A 1 101 ? -9.075 17.246 10.375 1.00 73.12 101 SER A N 1
ATOM 731 C CA . SER A 1 101 ? -9.695 17.803 9.170 1.00 73.12 101 SER A CA 1
ATOM 732 C C . SER A 1 101 ? -10.890 18.709 9.448 1.00 73.12 101 SER A C 1
ATOM 734 O O . SER A 1 101 ? -11.284 19.452 8.556 1.00 73.12 101 SER A O 1
ATOM 736 N N . HIS A 1 102 ? -11.509 18.638 10.634 1.00 71.06 102 HIS A N 1
ATOM 737 C CA . HIS A 1 102 ? -12.788 19.306 10.920 1.00 71.06 102 HIS A CA 1
ATOM 738 C C . HIS A 1 102 ? -13.857 19.069 9.822 1.00 71.06 102 HIS A C 1
ATOM 740 O O . HIS A 1 102 ? -14.720 19.913 9.598 1.00 71.06 102 HIS A O 1
ATOM 746 N N . GLY A 1 103 ? -13.794 17.925 9.124 1.00 67.56 103 GLY A N 1
ATOM 747 C CA . GLY A 1 103 ? -14.688 17.574 8.013 1.00 67.56 103 GLY A CA 1
ATOM 748 C C . GLY A 1 103 ? -14.242 18.051 6.623 1.00 67.56 103 GLY A C 1
ATOM 749 O O . GLY A 1 103 ? -14.970 17.837 5.658 1.00 67.56 103 GLY A O 1
ATOM 750 N N . VAL A 1 104 ? -13.066 18.672 6.493 1.00 69.38 104 VAL A N 1
ATOM 751 C CA . VAL A 1 104 ? -12.526 19.163 5.215 1.00 69.38 104 VAL A CA 1
ATOM 752 C C . VAL A 1 104 ? -11.570 18.146 4.590 1.00 69.38 104 VAL A C 1
ATOM 754 O O . VAL A 1 104 ? -10.587 17.722 5.197 1.00 69.38 104 VAL A O 1
ATOM 757 N N . ASP A 1 105 ? -11.826 17.780 3.337 1.00 66.50 105 ASP A N 1
ATOM 758 C CA . ASP A 1 105 ? -10.999 16.828 2.600 1.00 66.50 105 ASP A CA 1
ATOM 759 C C . ASP A 1 105 ? -9.689 17.464 2.092 1.00 66.50 105 ASP A C 1
ATOM 761 O O . ASP A 1 105 ? -9.664 18.242 1.131 1.00 66.50 105 ASP A O 1
ATOM 765 N N . GLY A 1 106 ? -8.575 17.104 2.735 1.00 65.38 106 GLY A N 1
ATOM 766 C CA . GLY A 1 106 ? -7.234 17.572 2.380 1.00 65.38 106 GLY A CA 1
ATOM 767 C C . GLY A 1 106 ? -6.690 17.025 1.055 1.00 65.38 106 GLY A C 1
ATOM 768 O O . GLY A 1 106 ? -5.708 17.571 0.543 1.00 65.38 106 GLY A O 1
ATOM 769 N N . THR A 1 107 ? -7.311 15.995 0.462 1.00 66.25 107 THR A N 1
ATOM 770 C CA . THR A 1 107 ? -6.855 15.442 -0.828 1.00 66.25 107 THR A CA 1
ATOM 771 C C . THR A 1 107 ? -6.896 16.488 -1.945 1.00 66.25 107 THR A C 1
ATOM 773 O O . THR A 1 107 ? -6.001 16.516 -2.793 1.00 66.25 107 THR A O 1
ATOM 776 N N . SER A 1 108 ? -7.857 17.416 -1.881 1.00 69.56 108 SER A N 1
ATOM 777 C CA . SER A 1 108 ? -8.011 18.547 -2.805 1.00 69.56 108 SER A CA 1
ATOM 778 C C . SER A 1 108 ? -6.767 19.443 -2.905 1.00 69.56 108 SER A C 1
ATOM 780 O O . SER A 1 108 ? -6.493 19.987 -3.972 1.00 69.56 108 SER A O 1
ATOM 782 N N . VAL A 1 109 ? -5.979 19.553 -1.829 1.00 72.44 109 VAL A N 1
ATOM 783 C CA . VAL A 1 109 ? -4.720 20.319 -1.788 1.00 72.44 109 VAL A CA 1
ATOM 784 C C . VAL A 1 109 ? -3.516 19.431 -2.109 1.00 72.44 109 VAL A C 1
ATOM 786 O O . VAL A 1 109 ? -2.572 19.870 -2.768 1.00 72.44 109 VAL A O 1
ATOM 789 N N . SER A 1 110 ? -3.542 18.164 -1.690 1.00 75.06 110 SER A N 1
ATOM 790 C CA . SER A 1 110 ? -2.437 17.232 -1.931 1.00 75.06 110 SER A CA 1
ATOM 791 C C . SER A 1 110 ? -2.196 16.965 -3.418 1.00 75.06 110 SER A C 1
ATOM 793 O O . SER A 1 110 ? -1.041 16.956 -3.839 1.00 75.06 110 SER A O 1
ATOM 795 N N . PHE A 1 111 ? -3.246 16.792 -4.228 1.00 79.44 111 PHE A N 1
ATOM 796 C CA . PHE A 1 111 ? -3.090 16.511 -5.661 1.00 79.44 111 PHE A CA 1
ATOM 797 C C . PHE A 1 111 ? -2.384 17.638 -6.436 1.00 79.44 111 PHE A C 1
ATOM 799 O O . PHE A 1 111 ? -1.405 17.337 -7.124 1.00 79.44 111 PHE A O 1
ATOM 806 N N . PRO A 1 112 ? -2.786 18.920 -6.307 1.00 84.12 112 PRO A N 1
ATOM 807 C CA . PRO A 1 112 ? -2.041 20.034 -6.887 1.00 84.12 112 PRO A CA 1
ATOM 808 C C . PRO A 1 112 ? -0.585 20.092 -6.418 1.00 84.12 112 PRO A C 1
ATOM 810 O O . PRO A 1 112 ? 0.308 20.253 -7.246 1.00 84.12 112 PRO A O 1
ATOM 813 N N . CYS A 1 113 ? -0.317 19.906 -5.121 1.00 84.19 113 CYS A N 1
ATOM 814 C CA . CYS A 1 113 ? 1.052 19.917 -4.598 1.00 84.19 113 CYS A CA 1
ATOM 815 C C . CYS A 1 113 ? 1.912 18.793 -5.191 1.00 84.19 113 CYS A C 1
ATOM 817 O O . CYS A 1 113 ? 3.056 19.034 -5.576 1.00 84.19 113 CYS A O 1
ATOM 819 N N . VAL A 1 114 ? 1.366 17.579 -5.307 1.00 85.00 114 VAL A N 1
AT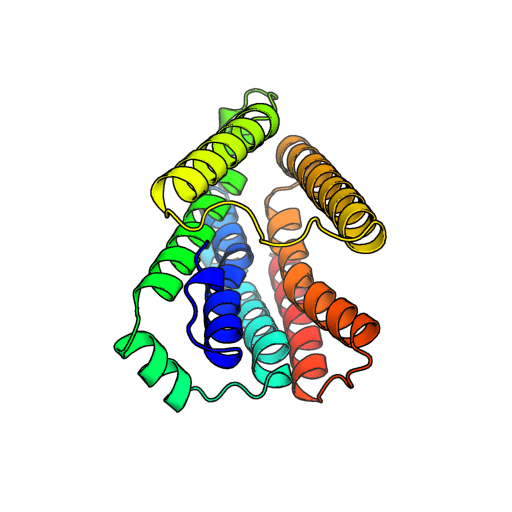OM 820 C CA . VAL A 1 114 ? 2.051 16.449 -5.952 1.00 85.00 114 VAL A CA 1
ATOM 821 C C . VAL A 1 114 ? 2.287 16.738 -7.432 1.00 85.00 114 VAL A C 1
ATOM 823 O O . VAL A 1 114 ? 3.392 16.513 -7.916 1.00 85.00 114 VAL A O 1
ATOM 826 N N . ALA A 1 115 ? 1.300 17.285 -8.145 1.00 87.81 115 ALA A N 1
ATOM 827 C CA . ALA A 1 115 ? 1.456 17.660 -9.548 1.00 87.81 115 ALA A CA 1
ATOM 828 C C . ALA A 1 115 ? 2.574 18.698 -9.736 1.00 87.81 115 ALA A C 1
ATOM 830 O O . ALA A 1 115 ? 3.442 18.519 -10.589 1.00 87.81 115 ALA A O 1
ATOM 831 N N . VAL A 1 116 ? 2.606 19.741 -8.902 1.00 90.88 116 VAL A N 1
ATOM 832 C CA . VAL A 1 116 ? 3.672 20.755 -8.906 1.00 90.88 116 VAL A CA 1
ATOM 833 C C . VAL A 1 116 ? 5.030 20.122 -8.606 1.00 90.88 116 VAL A C 1
ATOM 835 O O . VAL A 1 116 ? 5.990 20.377 -9.330 1.00 90.88 116 VAL A O 1
ATOM 838 N N . ALA A 1 117 ? 5.123 19.257 -7.594 1.00 88.69 117 ALA A N 1
ATOM 839 C CA . ALA A 1 117 ? 6.365 18.564 -7.262 1.00 88.69 117 ALA A CA 1
ATOM 840 C C . ALA A 1 117 ? 6.868 17.688 -8.423 1.00 88.69 117 ALA A C 1
ATOM 842 O O . ALA A 1 117 ? 8.057 17.710 -8.735 1.00 88.69 117 ALA A O 1
ATOM 843 N N . LEU A 1 118 ? 5.974 16.960 -9.101 1.00 87.12 118 LEU A N 1
ATOM 844 C CA . LEU A 1 118 ? 6.321 16.149 -10.271 1.00 87.12 118 LEU A CA 1
ATOM 845 C C . LEU A 1 118 ? 6.806 17.010 -11.444 1.00 87.12 118 LEU A C 1
ATOM 847 O O . LEU A 1 118 ? 7.782 16.638 -12.093 1.00 87.12 118 LEU A O 1
ATOM 851 N N . TRP A 1 119 ? 6.195 18.175 -11.679 1.00 91.19 119 TRP A N 1
ATOM 852 C CA . TRP A 1 119 ? 6.679 19.129 -12.682 1.00 91.19 119 TRP A CA 1
ATOM 853 C C . TRP A 1 119 ? 8.056 19.691 -12.334 1.00 91.19 119 TRP A C 1
ATOM 855 O O . TRP A 1 119 ? 8.926 19.737 -13.201 1.00 91.19 119 TRP A O 1
ATOM 865 N N . ILE A 1 120 ? 8.290 20.058 -11.071 1.00 92.12 120 ILE A N 1
ATOM 866 C CA . ILE A 1 120 ? 9.610 20.507 -10.604 1.00 92.12 120 ILE A CA 1
ATOM 867 C C . ILE A 1 120 ? 10.656 19.416 -10.851 1.00 92.12 120 ILE A C 1
ATOM 869 O O . ILE A 1 120 ? 11.710 19.706 -11.411 1.00 92.12 120 ILE A O 1
ATOM 873 N N . ILE A 1 121 ? 10.358 18.165 -10.487 1.00 88.25 121 ILE A N 1
ATOM 874 C CA . ILE A 1 121 ? 11.258 17.027 -10.721 1.00 88.25 121 ILE A CA 1
ATOM 875 C C . ILE A 1 121 ? 11.529 16.853 -12.219 1.00 88.25 121 ILE A C 1
ATOM 877 O O . ILE A 1 121 ? 12.683 16.691 -12.605 1.00 88.25 121 ILE A O 1
ATOM 881 N N . HIS A 1 122 ? 10.500 16.924 -13.067 1.00 86.38 122 HIS A N 1
ATOM 882 C CA . HIS A 1 122 ? 10.656 16.812 -14.516 1.00 86.38 122 HIS A CA 1
ATOM 883 C C . HIS A 1 122 ? 11.601 17.888 -15.069 1.00 86.38 122 HIS A C 1
ATOM 885 O O . HIS A 1 122 ? 12.594 17.551 -15.716 1.00 86.38 122 HIS A O 1
ATOM 891 N N . PHE A 1 123 ? 11.359 19.163 -14.750 1.00 88.88 123 PHE A N 1
ATOM 892 C CA . PHE A 1 123 ? 12.200 20.263 -15.228 1.00 88.88 123 PHE A CA 1
ATOM 893 C C . PHE A 1 123 ? 13.618 20.231 -14.640 1.00 88.88 123 PHE A C 1
ATOM 895 O O . PHE A 1 123 ? 14.570 20.555 -15.346 1.00 88.88 123 PHE A O 1
ATOM 902 N N . ALA A 1 124 ? 13.784 19.793 -13.389 1.00 90.88 124 ALA A N 1
ATOM 903 C CA . ALA A 1 124 ? 15.095 19.642 -12.757 1.00 90.88 124 ALA A CA 1
ATOM 904 C C . ALA A 1 124 ? 15.889 18.434 -13.287 1.00 90.88 124 ALA A C 1
ATOM 906 O O . ALA A 1 124 ? 17.116 18.443 -13.241 1.00 90.88 124 ALA A O 1
ATOM 907 N N . SER A 1 125 ? 15.210 17.397 -13.792 1.00 86.56 125 SER A N 1
ATOM 908 C CA . SER A 1 125 ? 15.854 16.169 -14.280 1.00 86.56 125 SER A CA 1
ATOM 909 C C . SER A 1 125 ? 16.612 16.343 -15.598 1.00 86.56 125 SER A C 1
ATOM 911 O O . SER A 1 125 ? 17.447 15.507 -15.935 1.00 86.56 125 SER A O 1
ATOM 913 N N . GLY A 1 126 ? 16.293 17.386 -16.372 1.00 84.88 126 GLY A N 1
ATOM 914 C CA . GLY A 1 126 ? 16.884 17.619 -17.689 1.00 84.88 126 GLY A CA 1
ATOM 915 C C . GLY A 1 126 ? 16.523 16.573 -18.752 1.00 84.88 126 GLY A C 1
ATOM 916 O O . GLY A 1 126 ? 17.090 16.620 -19.839 1.00 84.88 126 GLY A O 1
ATOM 917 N N . GLN A 1 127 ? 15.586 15.651 -18.484 1.00 81.62 127 GLN A N 1
ATOM 918 C CA . GLN A 1 127 ? 15.228 14.582 -19.431 1.00 81.62 127 GLN A CA 1
ATOM 919 C C . GLN A 1 127 ? 14.510 15.077 -20.698 1.00 81.62 127 GLN A C 1
ATOM 921 O O . GLN A 1 127 ? 14.411 14.334 -21.670 1.00 81.62 127 GLN A O 1
ATOM 926 N N . GLY A 1 128 ? 14.060 16.335 -20.715 1.00 83.31 128 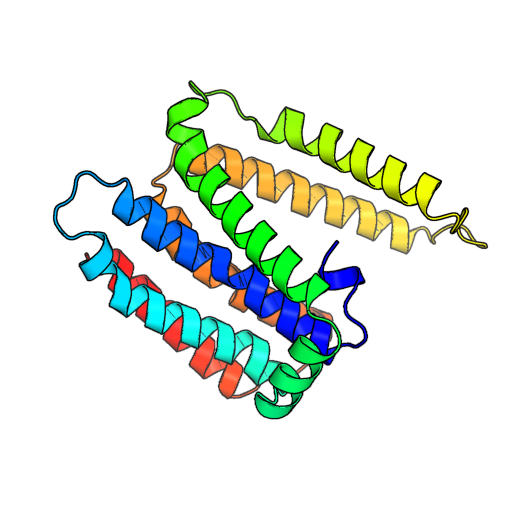GLY A N 1
ATOM 927 C CA . GLY A 1 128 ? 13.383 16.935 -21.861 1.00 83.31 128 GLY A CA 1
ATOM 928 C C . GLY A 1 128 ? 12.030 16.288 -22.162 1.00 83.31 128 GLY A C 1
ATOM 929 O O . GLY A 1 128 ? 11.483 15.524 -21.368 1.00 83.31 128 GLY A O 1
ATOM 930 N N . TRP A 1 129 ? 11.470 16.627 -23.320 1.00 84.31 129 TRP A N 1
ATOM 931 C CA . TRP A 1 129 ? 10.236 16.019 -23.812 1.00 84.31 129 TRP A CA 1
ATOM 932 C C . TRP A 1 129 ? 10.536 14.689 -24.516 1.00 84.31 129 TRP A C 1
ATOM 934 O O . TRP A 1 129 ? 11.608 14.550 -25.109 1.00 84.31 129 TRP A O 1
ATOM 944 N N . PRO A 1 130 ? 9.605 13.718 -24.493 1.00 83.75 130 PRO A N 1
ATOM 945 C CA . PRO A 1 130 ? 9.759 12.503 -25.282 1.00 83.75 130 PRO A CA 1
ATOM 946 C C . PRO A 1 130 ? 9.905 12.846 -26.773 1.00 83.75 130 PRO A C 1
ATOM 948 O O . PRO A 1 130 ? 9.248 13.758 -27.274 1.00 83.75 130 PRO A O 1
ATOM 951 N N . ALA A 1 131 ? 10.775 12.109 -27.473 1.00 86.44 131 ALA A N 1
ATOM 952 C CA . ALA A 1 131 ? 11.086 12.345 -28.888 1.00 86.44 131 ALA A CA 1
ATOM 953 C C . ALA A 1 131 ? 9.863 12.186 -29.808 1.00 86.44 131 ALA A C 1
ATOM 955 O O . ALA A 1 131 ? 9.780 12.837 -30.846 1.00 86.44 131 ALA A O 1
ATOM 956 N N . GLU A 1 132 ? 8.905 11.350 -29.404 1.00 89.50 132 GLU A N 1
ATOM 957 C CA . GLU A 1 132 ? 7.635 11.150 -30.091 1.00 89.50 132 GLU A CA 1
ATOM 958 C C . GLU A 1 132 ? 6.463 11.378 -29.126 1.00 89.50 132 GLU A C 1
ATOM 960 O O . GLU A 1 132 ? 6.547 11.010 -27.947 1.00 89.50 132 GLU A O 1
ATOM 965 N N . PRO A 1 133 ? 5.354 11.978 -29.597 1.00 87.12 133 PRO A N 1
ATOM 966 C CA . PRO A 1 133 ? 4.169 12.154 -28.774 1.00 87.12 133 PRO A CA 1
ATOM 967 C C . PRO A 1 133 ? 3.542 10.792 -28.418 1.00 87.12 133 PRO A C 1
ATOM 969 O O . PRO A 1 133 ? 3.514 9.889 -29.258 1.00 87.12 133 PRO A O 1
ATOM 972 N N . PRO A 1 134 ? 2.974 10.634 -27.205 1.00 89.44 134 PRO A N 1
ATOM 973 C CA . PRO A 1 134 ? 2.269 9.412 -26.835 1.00 89.44 134 PRO A CA 1
ATOM 974 C C . PRO A 1 134 ? 1.112 9.116 -27.795 1.00 89.44 134 PRO A C 1
ATOM 976 O O . PRO A 1 134 ? 0.393 10.023 -28.223 1.00 89.44 134 PRO A O 1
ATOM 979 N N . SER A 1 135 ? 0.895 7.834 -28.094 1.00 93.69 135 SER A N 1
ATOM 980 C CA . SER A 1 135 ? -0.220 7.396 -28.937 1.00 93.69 135 SER A CA 1
ATOM 981 C C . SER A 1 135 ? -1.582 7.723 -28.305 1.00 93.69 135 SER A C 1
ATOM 983 O O . SER A 1 135 ? -1.703 7.895 -27.090 1.00 93.69 135 SER A O 1
ATOM 985 N N . LEU A 1 136 ? -2.647 7.745 -29.115 1.00 94.38 136 LEU A N 1
ATOM 986 C CA . LEU A 1 136 ? -4.017 7.938 -28.609 1.00 94.38 136 LEU A CA 1
ATOM 987 C C . LEU A 1 136 ? -4.406 6.886 -27.558 1.00 94.38 136 LEU A C 1
ATOM 989 O O . LEU A 1 136 ? -5.093 7.199 -26.589 1.00 94.38 136 LEU A O 1
ATOM 993 N N . VAL A 1 137 ? -3.925 5.650 -27.721 1.00 94.56 137 VAL A N 1
ATOM 994 C CA . VAL A 1 137 ? -4.144 4.564 -26.757 1.00 94.56 137 VAL A CA 1
ATOM 995 C C . VAL A 1 137 ? -3.434 4.857 -25.434 1.00 94.56 137 VAL A C 1
ATOM 997 O O . VAL A 1 137 ? -4.018 4.650 -24.373 1.00 94.56 137 VAL A O 1
ATOM 1000 N N . ALA A 1 138 ? -2.207 5.388 -25.471 1.00 91.44 138 ALA A N 1
ATOM 1001 C CA . ALA A 1 138 ? -1.494 5.787 -24.259 1.00 91.44 138 ALA A CA 1
ATOM 1002 C C . ALA A 1 138 ? -2.248 6.895 -23.507 1.00 91.44 138 ALA A C 1
ATOM 1004 O O . ALA A 1 138 ? -2.443 6.791 -22.297 1.00 91.44 138 ALA A O 1
ATOM 1005 N N . TRP A 1 139 ? -2.755 7.906 -24.219 1.00 93.69 139 TRP A N 1
ATOM 1006 C CA . TRP A 1 139 ? -3.589 8.951 -23.619 1.00 93.69 139 TRP A CA 1
ATOM 1007 C C . TRP A 1 139 ? -4.886 8.408 -23.016 1.00 93.69 139 TRP A C 1
ATOM 1009 O O . TRP A 1 139 ? -5.264 8.821 -21.921 1.00 93.69 139 TRP A O 1
ATOM 1019 N N . LEU A 1 140 ? -5.541 7.448 -23.673 1.00 95.12 140 LEU A N 1
ATOM 1020 C CA . LEU A 1 140 ? -6.713 6.777 -23.111 1.00 95.12 140 LEU A CA 1
ATOM 1021 C C . LEU A 1 140 ? -6.382 6.107 -21.768 1.00 95.12 140 LEU A C 1
ATOM 1023 O O . LEU A 1 140 ? -7.111 6.302 -20.796 1.00 95.12 140 LEU A O 1
ATOM 1027 N N . PHE A 1 141 ? -5.266 5.378 -21.680 1.00 91.50 141 PHE A N 1
ATOM 1028 C CA . PHE A 1 141 ? -4.824 4.781 -20.417 1.00 91.50 141 PHE A CA 1
ATOM 1029 C C . PHE A 1 141 ? -4.472 5.826 -19.355 1.00 91.50 141 PHE A C 1
ATOM 1031 O O . PHE A 1 141 ? -4.767 5.599 -18.184 1.00 91.50 141 PHE A O 1
ATOM 1038 N N . VAL A 1 142 ? -3.917 6.980 -19.738 1.00 92.00 142 VAL A N 1
ATOM 1039 C CA . VAL A 1 142 ? -3.694 8.103 -18.810 1.00 92.00 142 VAL A CA 1
ATOM 1040 C C . VAL A 1 142 ? -5.018 8.595 -18.224 1.00 92.00 142 VAL A C 1
ATOM 1042 O O . VAL A 1 142 ? -5.111 8.756 -17.009 1.00 92.00 142 VAL A O 1
ATOM 1045 N N . PHE A 1 143 ? -6.061 8.777 -19.040 1.00 93.94 143 PHE A N 1
ATOM 1046 C CA . PHE A 1 143 ? -7.378 9.187 -18.541 1.00 93.94 143 PHE A CA 1
ATOM 1047 C C . PHE A 1 143 ? -8.033 8.122 -17.658 1.00 93.94 143 PHE A C 1
ATOM 1049 O O . PHE A 1 143 ? -8.587 8.459 -16.612 1.00 93.94 143 PHE A O 1
ATOM 1056 N N . ILE A 1 144 ? -7.933 6.844 -18.033 1.00 93.62 144 ILE A N 1
ATOM 1057 C CA . ILE A 1 144 ? -8.436 5.729 -17.217 1.00 93.62 144 ILE A CA 1
ATOM 1058 C C . ILE A 1 144 ? -7.711 5.692 -15.867 1.00 93.62 144 ILE A C 1
ATOM 1060 O O . ILE A 1 144 ? -8.359 5.604 -14.825 1.00 93.62 144 ILE A O 1
ATOM 1064 N N . ALA A 1 145 ? -6.381 5.809 -15.866 1.00 91.25 145 ALA A N 1
ATOM 1065 C CA . ALA A 1 145 ? -5.583 5.840 -14.648 1.00 91.25 145 ALA A CA 1
ATOM 1066 C C . ALA A 1 145 ? -5.921 7.063 -13.785 1.00 91.25 145 ALA A C 1
ATOM 1068 O O . ALA A 1 145 ? -6.096 6.922 -12.578 1.00 91.25 145 ALA A O 1
ATOM 1069 N N . ALA A 1 146 ? -6.082 8.243 -14.389 1.00 90.69 146 ALA A N 1
ATOM 1070 C CA . ALA A 1 146 ? -6.475 9.455 -13.679 1.00 90.69 146 ALA A CA 1
ATOM 1071 C C . ALA A 1 146 ? -7.857 9.310 -13.024 1.00 90.69 146 ALA A C 1
ATOM 1073 O O . ALA A 1 146 ? -8.015 9.663 -11.856 1.00 90.69 146 ALA A O 1
ATOM 1074 N N . ALA A 1 147 ? -8.834 8.741 -13.734 1.00 92.75 147 ALA A N 1
ATOM 1075 C 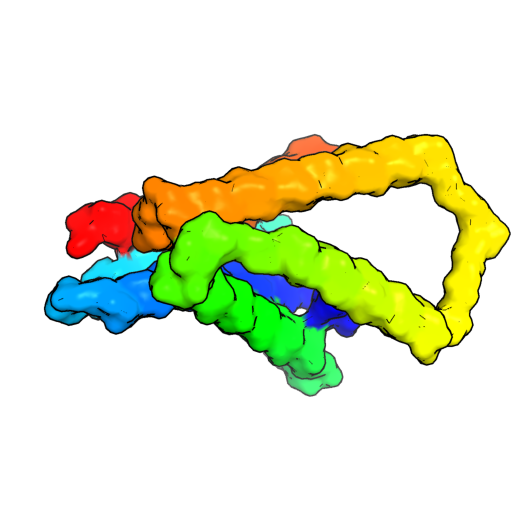CA . ALA A 1 147 ? -10.166 8.479 -13.195 1.00 92.75 147 ALA A CA 1
ATOM 1076 C C . ALA A 1 147 ? -10.136 7.437 -12.065 1.00 92.75 147 ALA A C 1
ATOM 1078 O O . ALA A 1 147 ? -10.765 7.642 -11.029 1.00 92.75 147 ALA A O 1
ATOM 1079 N N . ALA A 1 148 ? -9.374 6.352 -12.229 1.00 92.00 148 ALA A N 1
ATOM 1080 C CA . ALA A 1 148 ? -9.237 5.306 -11.218 1.00 92.00 148 ALA A CA 1
ATOM 1081 C C . ALA A 1 148 ? -8.535 5.815 -9.950 1.00 92.00 148 ALA A C 1
ATOM 1083 O O . ALA A 1 148 ? -9.014 5.576 -8.842 1.00 92.00 148 ALA A O 1
ATOM 1084 N N . ILE A 1 149 ? -7.433 6.557 -10.102 1.00 89.19 149 ILE A N 1
ATOM 1085 C CA . ILE A 1 149 ? -6.692 7.151 -8.983 1.00 89.19 149 ILE A CA 1
ATOM 1086 C C . ILE A 1 149 ? -7.553 8.220 -8.304 1.00 89.19 149 ILE A C 1
ATOM 1088 O O . ILE A 1 149 ? -7.763 8.150 -7.096 1.00 89.19 149 ILE A O 1
ATOM 1092 N N . GLY A 1 150 ? -8.101 9.173 -9.062 1.00 88.69 150 GLY A N 1
ATOM 1093 C CA . GLY A 1 150 ? -8.937 10.244 -8.518 1.00 88.69 150 GLY A CA 1
ATOM 1094 C C . GLY A 1 150 ? -10.178 9.710 -7.799 1.00 88.69 150 GLY A C 1
ATOM 1095 O O . GLY A 1 150 ? -10.443 10.094 -6.662 1.00 88.69 150 GLY A O 1
ATOM 1096 N N . GLY A 1 151 ? -10.890 8.763 -8.416 1.00 90.19 151 GLY A N 1
ATOM 1097 C CA . GLY A 1 151 ? -12.039 8.094 -7.806 1.00 90.19 151 GLY A CA 1
ATOM 1098 C C . GLY A 1 151 ? -11.661 7.298 -6.556 1.00 90.19 151 GLY A C 1
ATOM 1099 O O . GLY A 1 151 ? -12.332 7.411 -5.533 1.00 90.19 151 GLY A O 1
ATOM 1100 N N . GLY A 1 152 ? -10.549 6.558 -6.596 1.00 90.38 152 GLY A N 1
ATOM 1101 C CA . GLY A 1 152 ? -10.041 5.809 -5.446 1.00 90.38 152 GLY A CA 1
ATOM 1102 C C . GLY A 1 152 ? -9.720 6.709 -4.251 1.00 90.38 152 GLY A C 1
ATOM 1103 O O . GLY A 1 152 ? -10.141 6.415 -3.132 1.00 90.38 152 GLY A O 1
ATOM 1104 N N . TYR A 1 153 ? -9.050 7.839 -4.484 1.00 87.50 153 TYR A N 1
ATOM 1105 C CA . TYR A 1 153 ? -8.765 8.821 -3.436 1.00 87.50 153 TYR A CA 1
ATOM 1106 C C . TYR A 1 153 ? -10.019 9.546 -2.935 1.00 87.50 153 TYR A C 1
ATOM 1108 O O . TYR A 1 153 ? -10.103 9.816 -1.741 1.00 87.50 153 TYR A O 1
ATOM 1116 N N . ALA A 1 154 ? -11.012 9.808 -3.788 1.00 86.69 154 ALA A N 1
ATOM 1117 C CA . ALA A 1 154 ? -12.294 10.363 -3.351 1.00 86.69 154 ALA A CA 1
ATOM 1118 C C . ALA A 1 154 ? -13.052 9.381 -2.437 1.00 86.69 154 ALA A C 1
ATOM 1120 O O . ALA A 1 154 ? -13.540 9.762 -1.371 1.00 86.69 154 ALA A O 1
ATOM 1121 N N . CYS A 1 155 ? -13.095 8.095 -2.804 1.00 90.19 155 CYS A N 1
ATOM 1122 C CA . CYS A 1 155 ? -13.647 7.043 -1.948 1.00 90.19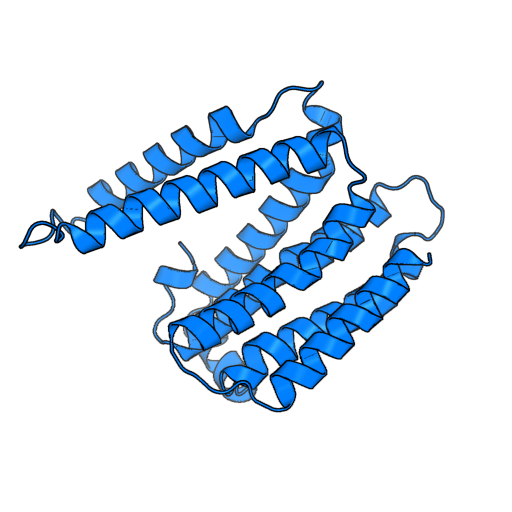 155 CYS A CA 1
ATOM 1123 C C . CYS A 1 155 ? -12.862 6.907 -0.637 1.00 90.19 155 CYS A C 1
ATOM 1125 O O . CYS A 1 155 ? -13.465 6.728 0.422 1.00 90.19 155 CYS A O 1
ATOM 1127 N N . TRP A 1 156 ? -11.532 7.021 -0.694 1.00 89.19 156 TRP A N 1
ATOM 1128 C CA . TRP A 1 156 ? -10.672 7.010 0.486 1.00 89.19 156 TRP A CA 1
ATOM 1129 C C . TRP A 1 156 ? -10.967 8.182 1.421 1.00 89.19 156 TRP A C 1
ATOM 1131 O O . TRP A 1 156 ? -11.217 7.957 2.602 1.00 89.19 156 TRP A O 1
ATOM 1141 N N . GLY A 1 157 ? -10.993 9.409 0.891 1.00 87.31 157 GLY A N 1
ATOM 1142 C CA . GLY A 1 157 ? -11.310 10.633 1.628 1.00 87.31 157 GLY A CA 1
ATOM 1143 C C . GLY A 1 157 ? -12.672 10.536 2.310 1.00 87.31 157 GLY A C 1
ATOM 1144 O O . GLY A 1 157 ? -12.794 10.769 3.512 1.00 87.31 157 GLY A O 1
ATOM 1145 N N . TYR A 1 158 ? -13.688 10.065 1.583 1.00 86.75 158 TYR A N 1
ATOM 1146 C CA . TYR A 1 158 ? -14.996 9.792 2.173 1.00 86.75 158 TYR A CA 1
ATOM 1147 C C . TYR A 1 158 ? -14.923 8.738 3.291 1.00 86.75 158 TYR A C 1
ATOM 1149 O O . TYR A 1 158 ? -15.507 8.934 4.360 1.00 86.75 158 TYR A O 1
ATOM 1157 N N . GLY A 1 159 ? -14.187 7.645 3.067 1.00 88.25 159 GLY A N 1
ATOM 1158 C CA . GLY A 1 159 ? -14.042 6.529 4.000 1.00 88.25 159 GLY A CA 1
ATOM 1159 C C . GLY A 1 159 ? -13.324 6.887 5.302 1.00 88.25 159 GLY A C 1
ATOM 1160 O O . GLY A 1 159 ? -13.773 6.461 6.365 1.00 88.25 159 GLY A O 1
ATOM 1161 N N . ILE A 1 160 ? -12.256 7.689 5.252 1.00 87.25 160 ILE A N 1
ATOM 1162 C CA . ILE A 1 160 ? -11.549 8.135 6.464 1.00 87.25 160 ILE A CA 1
ATOM 1163 C C . ILE A 1 160 ? -12.388 9.129 7.280 1.00 87.25 160 ILE A C 1
ATOM 1165 O O . ILE A 1 160 ? -12.306 9.123 8.504 1.00 87.25 160 ILE A O 1
ATOM 1169 N N . LEU A 1 161 ? -13.214 9.956 6.626 1.00 84.44 161 LEU A N 1
ATOM 1170 C CA . LEU A 1 161 ? -14.028 10.977 7.295 1.00 84.44 161 LEU A CA 1
ATOM 1171 C C . LEU A 1 161 ? -15.327 10.419 7.898 1.00 84.44 161 LEU A C 1
ATOM 1173 O O . LEU A 1 161 ? -15.728 10.847 8.977 1.00 84.44 161 LEU A O 1
ATOM 1177 N N . HIS A 1 162 ? -15.986 9.477 7.217 1.00 84.94 162 HIS A N 1
ATOM 1178 C CA . HIS A 1 162 ? -17.321 8.987 7.600 1.00 84.94 162 HIS A CA 1
ATOM 1179 C C . HIS A 1 162 ? -17.335 7.520 8.054 1.00 84.94 162 HIS A C 1
ATOM 1181 O O . HIS A 1 162 ? -18.346 7.037 8.566 1.00 84.94 162 HIS A O 1
ATOM 1187 N N . GLY A 1 163 ? -16.244 6.785 7.835 1.00 86.12 163 GLY A N 1
ATOM 1188 C CA . GLY A 1 163 ? -16.132 5.365 8.144 1.00 86.12 163 GLY A CA 1
ATOM 1189 C C . GLY A 1 163 ? -15.426 5.070 9.467 1.00 86.12 163 GLY A C 1
ATOM 1190 O O . GLY A 1 163 ? -15.084 5.944 10.258 1.00 86.12 163 GLY A O 1
ATOM 1191 N N . SER A 1 164 ? -15.188 3.780 9.706 1.00 88.19 164 SER A N 1
ATOM 1192 C CA . SER A 1 164 ? -14.338 3.320 10.805 1.00 88.19 164 SER A CA 1
ATOM 1193 C C . SER A 1 164 ? -12.911 3.147 10.297 1.00 88.19 164 SER A C 1
ATOM 1195 O O . SER A 1 164 ? -12.654 2.265 9.474 1.00 88.19 164 SER A O 1
ATOM 1197 N N . MET A 1 165 ? -11.987 3.948 10.829 1.00 87.38 165 MET A N 1
ATOM 1198 C CA . MET A 1 165 ? -10.571 3.886 10.462 1.00 87.38 165 MET A CA 1
ATOM 1199 C C . MET A 1 165 ? -9.959 2.500 10.714 1.00 87.38 165 MET A C 1
ATOM 1201 O O . MET A 1 165 ? -9.195 1.999 9.896 1.00 87.38 165 MET A O 1
ATOM 1205 N N . GLU A 1 166 ? -10.349 1.834 11.805 1.00 86.25 166 GLU A N 1
ATOM 1206 C CA . GLU A 1 166 ? -9.897 0.474 12.120 1.00 86.25 166 GLU A CA 1
ATOM 1207 C C . GLU A 1 166 ? -10.341 -0.531 11.042 1.00 86.25 166 GLU A C 1
ATOM 1209 O O . GLU A 1 166 ? -9.529 -1.316 10.552 1.00 86.25 166 GLU A O 1
ATOM 1214 N N . ARG A 1 167 ? -11.607 -0.472 10.600 1.00 88.81 167 ARG A N 1
ATOM 1215 C CA . ARG A 1 167 ? -12.111 -1.356 9.532 1.00 88.81 167 ARG A CA 1
ATOM 1216 C C . ARG A 1 167 ? -11.465 -1.051 8.188 1.00 88.81 167 ARG A C 1
ATOM 1218 O O . ARG A 1 167 ? -11.154 -1.980 7.449 1.00 88.81 167 ARG A O 1
ATOM 1225 N N . LEU A 1 168 ? -11.256 0.228 7.880 1.00 90.31 168 LEU A N 1
ATOM 1226 C CA . LEU A 1 168 ? -10.607 0.650 6.643 1.00 90.31 168 LEU A CA 1
ATOM 1227 C C . LEU A 1 168 ? -9.148 0.171 6.595 1.00 90.31 168 LEU A C 1
ATOM 1229 O O . LEU A 1 168 ? -8.703 -0.349 5.572 1.00 90.31 168 LEU A O 1
ATOM 1233 N N . ALA A 1 169 ? -8.429 0.265 7.717 1.00 89.50 169 ALA A N 1
ATOM 1234 C CA . ALA A 1 169 ? -7.067 -0.242 7.854 1.00 89.50 169 ALA A CA 1
ATOM 1235 C C . ALA A 1 169 ? -6.989 -1.765 7.668 1.00 89.50 169 ALA A C 1
ATOM 1237 O O . ALA A 1 169 ? -6.131 -2.247 6.933 1.00 89.50 169 ALA A O 1
ATOM 1238 N N . ILE A 1 170 ? -7.919 -2.522 8.257 1.00 91.38 170 ILE A N 1
ATOM 1239 C CA . ILE A 1 170 ? -7.986 -3.980 8.079 1.00 91.38 170 ILE A CA 1
ATOM 1240 C C . ILE A 1 170 ? -8.325 -4.341 6.625 1.00 91.38 170 ILE A C 1
ATOM 1242 O O . ILE A 1 170 ? -7.646 -5.165 6.017 1.00 91.38 170 ILE A O 1
ATOM 1246 N N . ALA A 1 171 ? -9.334 -3.697 6.031 1.00 92.81 171 ALA A N 1
ATOM 1247 C CA . ALA A 1 171 ? -9.730 -3.944 4.642 1.00 92.81 171 ALA A CA 1
ATOM 1248 C C . ALA A 1 171 ? -8.603 -3.631 3.642 1.00 92.81 171 ALA A C 1
ATOM 1250 O O . ALA A 1 171 ? -8.502 -4.260 2.589 1.00 92.81 171 ALA A O 1
ATOM 1251 N N . SER A 1 172 ? -7.714 -2.700 3.994 1.00 93.62 172 SER A N 1
ATOM 1252 C CA . SER A 1 172 ? -6.583 -2.298 3.160 1.00 93.62 172 SER A CA 1
ATOM 1253 C C . SER A 1 172 ? -5.580 -3.427 2.898 1.00 93.62 172 SER A C 1
ATOM 1255 O O . SER A 1 172 ? -4.884 -3.373 1.881 1.00 93.62 172 SER A O 1
ATOM 1257 N N . TYR A 1 173 ? -5.555 -4.485 3.721 1.00 93.19 173 TYR A N 1
ATOM 1258 C CA . TYR A 1 173 ? -4.769 -5.693 3.448 1.00 93.19 173 TYR A CA 1
ATOM 1259 C C . TYR A 1 173 ? -5.197 -6.439 2.182 1.00 93.19 173 TYR A C 1
ATOM 1261 O O . TYR A 1 173 ? -4.403 -7.202 1.639 1.00 93.19 173 TYR A O 1
ATOM 1269 N N . ALA A 1 174 ? -6.413 -6.213 1.675 1.00 92.88 174 ALA A N 1
ATOM 1270 C CA . ALA A 1 174 ? -6.844 -6.776 0.399 1.00 92.88 174 ALA A CA 1
ATOM 1271 C C . ALA A 1 174 ? -6.158 -6.100 -0.802 1.00 92.88 174 ALA A C 1
ATOM 1273 O O . ALA A 1 174 ? -6.014 -6.724 -1.851 1.00 92.88 174 ALA A O 1
ATOM 1274 N N . THR A 1 175 ? -5.699 -4.851 -0.657 1.00 92.12 175 THR A N 1
ATOM 1275 C CA . THR A 1 175 ? -5.117 -4.049 -1.751 1.00 92.12 175 THR A CA 1
ATOM 1276 C C . THR A 1 175 ? -3.985 -4.764 -2.497 1.00 92.12 175 THR A C 1
ATOM 1278 O O . THR A 1 175 ? -4.057 -4.841 -3.724 1.00 92.12 175 THR A O 1
ATOM 1281 N N . PRO A 1 176 ? -2.957 -5.324 -1.826 1.00 90.88 176 PRO A N 1
ATOM 1282 C CA . PRO A 1 176 ? -1.852 -5.992 -2.510 1.00 90.88 176 PRO A CA 1
ATOM 1283 C C . PRO A 1 176 ? -2.314 -7.258 -3.243 1.00 90.88 176 PRO A C 1
ATOM 1285 O O . PRO A 1 176 ? -1.910 -7.497 -4.375 1.00 90.88 176 PRO A O 1
ATOM 1288 N N . VAL A 1 177 ? -3.225 -8.030 -2.638 1.00 93.62 177 VAL A N 1
ATOM 1289 C CA . VAL A 1 177 ? -3.763 -9.271 -3.219 1.00 93.62 177 VAL A CA 1
ATOM 1290 C C . VAL A 1 177 ? -4.591 -8.974 -4.469 1.00 93.62 177 VAL A C 1
ATOM 1292 O O . VAL A 1 177 ? -4.387 -9.600 -5.509 1.00 93.62 177 VAL A O 1
ATOM 1295 N N . LEU A 1 178 ? -5.491 -7.988 -4.392 1.00 93.50 178 LEU A N 1
ATOM 1296 C CA . LEU A 1 178 ? -6.316 -7.561 -5.523 1.00 93.50 178 LEU A CA 1
ATOM 1297 C C . LEU A 1 178 ? -5.464 -6.954 -6.642 1.00 93.50 178 LEU A C 1
ATOM 1299 O O . LEU A 1 178 ? -5.699 -7.257 -7.807 1.00 93.50 178 LEU A O 1
ATOM 1303 N N . SER A 1 179 ? -4.449 -6.155 -6.298 1.00 90.62 179 SER A N 1
ATOM 1304 C CA . SER A 1 179 ? -3.507 -5.569 -7.259 1.00 90.62 179 SER A CA 1
ATOM 1305 C C . SER A 1 179 ? -2.735 -6.647 -8.024 1.00 90.62 179 SER A C 1
ATOM 1307 O O . SER A 1 179 ? -2.695 -6.626 -9.258 1.00 90.62 179 SER A O 1
ATOM 1309 N N . THR A 1 180 ? -2.174 -7.635 -7.318 1.00 89.69 180 THR A N 1
ATOM 1310 C CA . THR A 1 180 ? -1.460 -8.758 -7.945 1.00 89.69 180 THR A CA 1
ATOM 1311 C C . THR A 1 180 ? -2.399 -9.620 -8.787 1.00 89.69 180 THR A C 1
ATOM 1313 O O . THR A 1 180 ? -2.048 -9.964 -9.913 1.00 89.69 180 THR A O 1
ATOM 1316 N N . GLY A 1 181 ? -3.609 -9.913 -8.300 1.00 91.69 181 GLY A N 1
ATOM 1317 C CA . GLY A 1 181 ? -4.610 -10.675 -9.051 1.00 91.69 181 GLY A CA 1
ATOM 1318 C C . GLY A 1 181 ? -5.065 -9.964 -10.330 1.00 91.69 181 GLY A C 1
ATOM 1319 O O . GLY A 1 181 ? -5.062 -10.565 -11.402 1.00 91.69 181 GLY A O 1
ATOM 1320 N N . ALA A 1 182 ? -5.388 -8.671 -10.248 1.00 90.44 182 ALA A N 1
ATOM 1321 C CA . ALA A 1 182 ? -5.751 -7.860 -11.410 1.00 90.44 182 ALA A CA 1
ATOM 1322 C C . ALA A 1 182 ? -4.602 -7.774 -12.424 1.00 90.44 182 ALA A C 1
ATOM 1324 O O . ALA A 1 182 ? -4.824 -7.945 -13.621 1.00 90.44 182 ALA A O 1
ATOM 1325 N N . SER A 1 183 ? -3.367 -7.581 -11.949 1.00 87.56 183 SER A N 1
ATOM 1326 C CA . SER A 1 183 ? -2.179 -7.567 -12.810 1.00 87.56 183 SER A CA 1
ATOM 1327 C C . SER A 1 183 ? -1.978 -8.907 -13.515 1.00 87.56 183 SER A C 1
ATOM 1329 O O . SER A 1 183 ? -1.696 -8.926 -14.709 1.00 87.56 183 SER A O 1
ATOM 1331 N N . ALA A 1 184 ? -2.180 -10.028 -12.818 1.00 89.50 184 ALA A N 1
ATOM 1332 C CA . ALA A 1 184 ? -2.076 -11.355 -13.415 1.00 89.50 184 ALA A CA 1
ATOM 1333 C C . ALA A 1 184 ? -3.121 -11.573 -14.519 1.00 89.50 184 ALA A C 1
ATOM 1335 O O . ALA A 1 184 ? -2.778 -12.070 -15.588 1.00 89.50 184 ALA A O 1
ATOM 1336 N N . VAL A 1 185 ? -4.365 -11.126 -14.311 1.00 90.94 185 VAL A N 1
ATOM 1337 C CA . VAL A 1 185 ? -5.419 -11.182 -15.340 1.00 90.94 185 VAL A CA 1
ATOM 1338 C C . VAL A 1 185 ? -5.055 -10.325 -16.553 1.00 90.94 185 VAL A C 1
ATOM 1340 O O . VAL A 1 185 ? -5.147 -10.800 -17.682 1.00 90.94 185 VAL A O 1
ATOM 1343 N N . LEU A 1 186 ? -4.612 -9.084 -16.332 1.00 87.44 186 LEU A N 1
ATOM 1344 C CA . LEU A 1 186 ? -4.250 -8.159 -17.412 1.00 87.44 186 LEU A CA 1
ATOM 1345 C C . LEU A 1 186 ? -3.033 -8.631 -18.217 1.00 87.44 186 LEU A C 1
ATOM 1347 O O . LEU A 1 186 ? -2.988 -8.429 -19.427 1.00 87.44 186 LEU A O 1
ATOM 1351 N N . LEU A 1 187 ? -2.058 -9.255 -17.554 1.00 87.69 187 LEU A N 1
ATOM 1352 C CA . LEU A 1 187 ? -0.825 -9.747 -18.173 1.00 87.69 187 LEU A CA 1
ATOM 1353 C C . LEU A 1 187 ? -0.932 -11.199 -18.667 1.00 87.69 187 LEU A C 1
ATOM 1355 O O . LEU A 1 187 ? 0.025 -11.712 -19.243 1.00 87.69 187 LEU A O 1
ATOM 1359 N N . GLY A 1 188 ? -2.064 -11.875 -18.438 1.00 88.81 188 GLY A N 1
ATOM 1360 C CA . GLY A 1 188 ? -2.245 -13.286 -18.789 1.00 88.81 188 GLY A CA 1
ATOM 1361 C C . GLY A 1 188 ? -1.313 -14.236 -18.025 1.00 88.81 188 GLY A C 1
ATOM 1362 O O . GLY A 1 188 ? -0.923 -15.274 -18.556 1.00 88.81 188 GLY A O 1
ATOM 1363 N N . LEU A 1 189 ? -0.925 -13.880 -16.798 1.00 87.56 189 LEU A N 1
ATOM 1364 C CA . LEU A 1 189 ? -0.014 -14.660 -15.960 1.00 87.56 189 LEU A CA 1
ATOM 1365 C C . LEU A 1 189 ? -0.783 -15.602 -15.029 1.00 87.56 189 LEU A C 1
ATOM 1367 O O . LEU A 1 189 ? -1.827 -15.253 -14.479 1.00 87.56 189 LEU A O 1
ATOM 1371 N N . ALA A 1 190 ? -0.232 -16.795 -14.806 1.00 89.38 190 ALA A N 1
ATOM 1372 C CA . ALA A 1 190 ? -0.752 -17.718 -13.807 1.00 89.38 190 ALA A CA 1
ATOM 1373 C C . ALA A 1 190 ? -0.317 -17.292 -12.397 1.00 89.38 190 ALA A C 1
ATOM 1375 O O . ALA A 1 190 ? 0.837 -16.930 -12.171 1.00 89.38 190 ALA A O 1
ATOM 1376 N N . LEU A 1 191 ? -1.244 -17.378 -11.443 1.00 92.12 191 LEU A N 1
ATOM 1377 C CA . LEU A 1 191 ? -0.971 -17.134 -10.029 1.00 92.12 191 LEU A CA 1
ATOM 1378 C C . LEU A 1 191 ? -0.380 -18.392 -9.388 1.00 92.12 191 LEU A C 1
ATOM 1380 O O . LEU A 1 191 ? -0.934 -19.487 -9.527 1.00 92.12 191 LEU A O 1
ATOM 1384 N N . SER A 1 192 ? 0.735 -18.239 -8.678 1.00 91.94 192 SER A N 1
ATOM 1385 C CA . SER A 1 192 ? 1.440 -19.359 -8.050 1.00 91.94 192 SER A CA 1
ATOM 1386 C C . SER A 1 192 ? 0.743 -19.852 -6.769 1.00 91.94 192 SER A C 1
ATOM 1388 O O . SER A 1 192 ? -0.099 -19.169 -6.187 1.00 91.94 192 SER A O 1
ATOM 1390 N N . LEU A 1 193 ? 1.093 -21.048 -6.278 1.00 93.62 193 LEU A N 1
ATOM 1391 C CA . LEU A 1 193 ? 0.587 -21.540 -4.986 1.00 93.62 193 LEU A CA 1
ATOM 1392 C C . LEU A 1 193 ? 0.879 -20.569 -3.814 1.00 93.62 193 LEU A C 1
ATOM 1394 O O . LEU A 1 193 ? -0.043 -20.311 -3.035 1.00 93.62 193 LEU A O 1
ATOM 1398 N N . PRO A 1 194 ? 2.085 -19.964 -3.703 1.00 93.19 194 PRO A N 1
ATOM 1399 C CA . PRO A 1 194 ? 2.347 -18.880 -2.757 1.00 93.19 194 PRO A CA 1
ATOM 1400 C C . PRO A 1 194 ? 1.305 -17.758 -2.785 1.00 93.19 194 PRO A C 1
ATOM 1402 O O . PRO A 1 194 ? 0.889 -17.307 -1.719 1.00 93.19 194 PRO A O 1
ATOM 1405 N N . PHE A 1 195 ? 0.819 -17.355 -3.965 1.00 93.75 195 PHE A N 1
ATOM 1406 C CA . PHE A 1 195 ? -0.218 -16.329 -4.064 1.00 93.75 195 PHE A CA 1
ATOM 1407 C C . PHE A 1 195 ? -1.477 -16.696 -3.274 1.00 93.75 195 PHE A C 1
ATOM 1409 O O . PHE A 1 195 ? -1.939 -15.923 -2.433 1.00 93.75 195 PHE A O 1
ATOM 1416 N N . TRP A 1 196 ? -2.004 -17.897 -3.503 1.00 95.44 196 TRP A N 1
ATOM 1417 C CA . TRP A 1 196 ? -3.234 -18.360 -2.861 1.00 95.44 196 TRP A CA 1
ATOM 1418 C C . TRP A 1 196 ? -3.067 -18.565 -1.356 1.00 95.44 196 TRP A C 1
ATOM 1420 O O . TRP A 1 196 ? -3.931 -18.154 -0.580 1.00 95.44 196 TRP A O 1
ATOM 1430 N N . CYS A 1 197 ? -1.934 -19.126 -0.925 1.00 96.25 197 CYS A N 1
ATOM 1431 C CA . CYS A 1 197 ? -1.598 -19.212 0.496 1.00 96.25 197 CYS A CA 1
ATOM 1432 C C . CYS A 1 197 ? -1.514 -17.817 1.134 1.00 96.25 197 CYS A C 1
ATOM 1434 O O . CYS A 1 197 ? -2.057 -17.601 2.218 1.00 96.25 197 CYS A O 1
ATOM 1436 N N . GLY A 1 198 ? -0.887 -16.858 0.450 1.00 95.69 198 GLY A N 1
ATOM 1437 C CA . GLY A 1 198 ? -0.776 -15.478 0.911 1.00 95.69 198 GLY A CA 1
ATOM 1438 C C . GLY A 1 198 ? -2.135 -14.790 1.032 1.00 95.69 198 GLY A C 1
ATOM 1439 O O . GLY A 1 198 ? -2.422 -14.173 2.057 1.00 95.69 198 GLY A O 1
ATOM 1440 N N . ALA A 1 199 ? -3.014 -14.970 0.044 1.00 95.88 199 ALA A N 1
ATOM 1441 C CA . ALA A 1 199 ? -4.381 -14.453 0.068 1.00 95.88 199 ALA A CA 1
ATOM 1442 C C . ALA A 1 199 ? -5.202 -15.015 1.245 1.00 95.88 199 ALA A C 1
ATOM 1444 O O . ALA A 1 199 ? -5.912 -14.266 1.921 1.00 95.88 199 ALA A O 1
ATOM 1445 N N . LEU A 1 200 ? -5.065 -16.313 1.539 1.00 96.62 200 LEU A N 1
ATOM 1446 C CA . LEU A 1 200 ? -5.710 -16.942 2.696 1.00 96.62 200 LEU A CA 1
ATOM 1447 C C . LEU A 1 200 ? -5.181 -16.388 4.024 1.00 96.62 200 LEU A C 1
ATOM 1449 O O . LEU A 1 200 ? -5.974 -16.108 4.923 1.00 96.62 200 LEU A O 1
ATOM 1453 N N . LEU A 1 201 ? -3.867 -16.182 4.146 1.00 96.69 201 LEU A N 1
ATOM 1454 C CA . LEU A 1 201 ? -3.266 -15.562 5.332 1.00 96.69 201 LEU A CA 1
ATOM 1455 C C . LEU A 1 201 ? -3.729 -14.112 5.511 1.00 96.69 201 LEU A C 1
ATOM 1457 O O . LEU A 1 201 ? -4.066 -13.715 6.623 1.00 96.69 201 LEU A O 1
ATOM 1461 N N . VAL A 1 202 ? -3.823 -13.338 4.428 1.00 96.06 202 VAL A N 1
ATOM 1462 C CA . VAL A 1 202 ? -4.397 -11.984 4.451 1.00 96.06 202 VAL A CA 1
ATOM 1463 C C . VAL A 1 202 ? -5.825 -12.001 4.989 1.00 96.06 202 VAL A C 1
ATOM 1465 O O . VAL A 1 202 ? -6.148 -11.223 5.890 1.00 96.06 202 VAL A O 1
ATOM 1468 N N . ALA A 1 203 ? -6.670 -12.905 4.487 1.00 95.31 203 ALA A N 1
ATOM 1469 C CA . ALA A 1 203 ? -8.045 -13.039 4.955 1.00 95.31 203 ALA A CA 1
ATOM 1470 C C . ALA A 1 203 ? -8.099 -13.442 6.438 1.00 95.31 203 ALA A C 1
ATOM 1472 O O . ALA A 1 203 ? -8.789 -12.796 7.227 1.00 95.31 203 ALA A O 1
ATOM 1473 N N . ALA A 1 204 ? -7.323 -14.452 6.839 1.00 95.62 204 ALA A N 1
ATOM 1474 C CA . ALA A 1 204 ? -7.267 -14.927 8.218 1.00 95.62 204 ALA A CA 1
ATOM 1475 C C . ALA A 1 204 ? -6.780 -13.836 9.187 1.00 95.62 204 ALA A C 1
ATOM 1477 O O . ALA A 1 204 ? -7.431 -13.579 10.198 1.00 95.62 204 ALA A O 1
ATOM 1478 N N . GLY A 1 205 ? -5.683 -13.147 8.864 1.00 94.31 205 GLY A N 1
ATOM 1479 C CA . GLY A 1 205 ? -5.148 -12.050 9.674 1.00 94.31 205 GLY A CA 1
ATOM 1480 C C . GLY A 1 205 ? -6.117 -10.871 9.786 1.00 94.31 205 GLY A C 1
ATOM 1481 O O . GLY A 1 205 ? -6.277 -10.295 10.863 1.00 94.31 205 GLY A O 1
ATOM 1482 N N . SER A 1 206 ? -6.836 -10.568 8.703 1.00 92.38 206 SER A N 1
ATOM 1483 C CA . SER A 1 206 ? -7.868 -9.526 8.696 1.00 92.38 206 SER A CA 1
ATOM 1484 C C . SER A 1 206 ? -9.057 -9.886 9.591 1.00 92.38 206 SER A C 1
ATOM 1486 O O . SER A 1 206 ? -9.518 -9.045 10.360 1.00 92.38 206 SER A O 1
ATOM 1488 N N . VAL A 1 207 ? -9.520 -11.140 9.550 1.00 93.50 207 VAL A N 1
ATOM 1489 C CA . VAL A 1 207 ? -10.583 -11.637 10.440 1.00 93.50 207 VAL A CA 1
ATOM 1490 C C . VAL A 1 207 ? -10.128 -11.608 11.897 1.00 93.50 207 VAL A C 1
ATOM 1492 O O . VAL A 1 207 ? -10.873 -11.127 12.745 1.00 93.50 207 VAL A O 1
ATOM 1495 N N . LEU A 1 208 ? -8.898 -12.043 12.193 1.00 91.69 208 LEU A N 1
ATOM 1496 C CA . LEU A 1 208 ? -8.345 -11.973 13.549 1.00 91.69 208 LEU A CA 1
ATOM 1497 C C . LEU A 1 208 ? -8.374 -10.543 14.094 1.00 91.69 208 LEU A C 1
ATOM 1499 O O . LEU A 1 208 ? -8.826 -10.347 15.216 1.00 91.69 208 LEU A O 1
ATOM 1503 N N . ASN A 1 209 ? -7.965 -9.556 13.293 1.00 90.94 209 ASN A N 1
ATOM 1504 C CA . ASN A 1 209 ? -8.004 -8.147 13.689 1.00 90.94 209 ASN A CA 1
ATOM 1505 C C . ASN A 1 209 ? -9.423 -7.589 13.819 1.00 90.94 209 ASN A C 1
ATOM 1507 O O . ASN A 1 209 ? -9.653 -6.699 14.630 1.00 90.94 209 ASN A O 1
ATOM 1511 N N . TYR A 1 210 ? -10.370 -8.086 13.025 1.00 88.38 210 TYR A N 1
ATOM 1512 C CA . TYR A 1 210 ? -11.761 -7.641 13.080 1.00 88.38 210 TYR A CA 1
ATOM 1513 C C . TYR A 1 210 ? -12.473 -8.084 14.369 1.00 88.38 210 TYR A C 1
ATOM 1515 O O . TYR A 1 210 ? -13.399 -7.416 14.823 1.00 88.38 210 TYR A O 1
ATOM 1523 N N . LEU A 1 211 ? -12.052 -9.207 14.956 1.00 88.00 211 LEU A N 1
ATOM 1524 C CA . LEU A 1 211 ? -12.701 -9.819 16.119 1.00 88.00 211 LEU A CA 1
ATOM 1525 C C . LEU A 1 211 ? -12.274 -9.226 17.480 1.00 88.00 211 LEU A C 1
ATOM 1527 O O . LEU A 1 211 ? -12.828 -9.639 18.501 1.00 88.00 211 LEU A O 1
ATOM 1531 N N . VAL A 1 212 ? -11.316 -8.289 17.525 1.00 81.81 212 VAL A N 1
ATOM 1532 C CA . VAL A 1 212 ? -10.702 -7.752 18.766 1.00 81.81 212 VAL A CA 1
ATOM 1533 C C . VAL A 1 212 ? -10.946 -6.267 19.040 1.00 81.81 212 VAL A C 1
ATOM 1535 O O . VAL A 1 212 ? -10.987 -5.916 20.247 1.00 81.81 212 VAL A O 1
#

Radius of gyration: 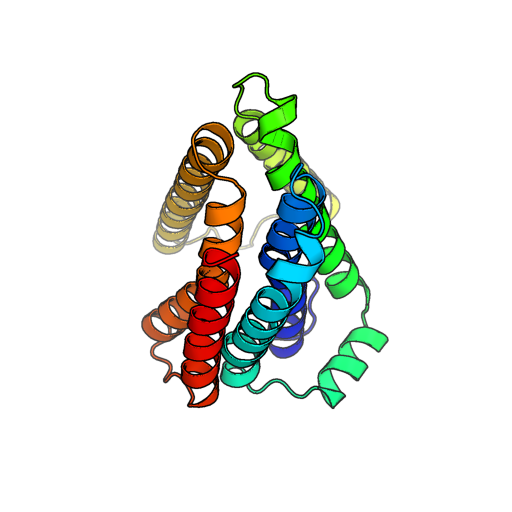18.56 Å; chains: 1; bounding box: 41×42×57 Å

Secondary structure (DSSP, 8-state):
-GGGG-SSHHHHHHHHHHHTTHHHHHHHHHHHHSSSTTHHHHHHHHHHHHHHHHIIIIIGGGT--HHHHHHHHHH--HHHHHHHHHHHHHHHHHHHHHHHSTT--THHHHHHHHHHHHHHHHHHHT--S-SSPPPHHHHHHHHHHHHHHHHHHHHHHHHHHHS-HHHHHHHTTHHHHHHHHHHHHHHTPPPPHHHHHHHHHHHHHHHHHHT-

Sequence (212 aa):
LSLGLASTAASSVEVSLVNYLWPTMMVLLAAGVSRRRHAVWKVLPGAIVATVGVALAVGGNSGLDWQAAAGHIADNPLPYVLAFAGALAWSVYAVFTPAWSHGVDGTSVSFPCVAVALWIIHFASGQGWPAEPPSLVAWLFVFIAAAAIGGGYACWGYGILHGSMERLAIASYATPVLSTGASAVLLGLALSLPFWCGALLVAAGSVLNYLV

pLDDT: mean 88.41, std 6.55, range [60.78, 96.75]